Protein AF-A0A1X7UMW4-F1 (afdb_monomer_lite)

Radius of gyration: 21.31 Å; chains: 1; bounding box: 48×52×49 Å

InterPro domains:
  IPR011029 Death-like domain superfamily [G3DSA:1.10.533.10] (7-104)
  IPR011029 Death-like domain superfamily [SSF47986] (18-99)

Structure (mmCIF, N/CA/C/O backbone):
data_AF-A0A1X7UMW4-F1
#
_entry.id   AF-A0A1X7UMW4-F1
#
loop_
_atom_site.group_PDB
_atom_site.id
_atom_site.type_symbol
_atom_site.label_atom_id
_atom_site.label_alt_id
_atom_site.label_comp_id
_atom_site.label_asym_id
_atom_site.label_entity_id
_atom_site.label_seq_id
_atom_site.pdbx_PDB_ins_code
_atom_site.Cartn_x
_atom_site.Cartn_y
_atom_site.Cartn_z
_atom_site.occupancy
_atom_site.B_iso_or_equiv
_atom_site.auth_seq_id
_atom_site.auth_comp_id
_atom_site.auth_asym_id
_atom_site.auth_atom_id
_atom_site.pdbx_PDB_model_num
ATOM 1 N N . ASP A 1 1 ? -26.768 18.645 -16.035 1.00 38.50 1 ASP A N 1
ATOM 2 C CA . ASP A 1 1 ? -26.493 18.350 -14.623 1.00 38.50 1 ASP A CA 1
ATOM 3 C C . ASP A 1 1 ? -25.309 17.426 -14.499 1.00 38.50 1 ASP A C 1
ATOM 5 O O . ASP A 1 1 ? -25.365 16.311 -14.998 1.00 38.50 1 ASP A O 1
ATOM 9 N N . VAL A 1 2 ? -24.219 17.920 -13.916 1.00 43.28 2 VAL A N 1
ATOM 10 C CA . VAL A 1 2 ? -23.108 17.079 -13.461 1.00 43.28 2 VAL A CA 1
ATOM 11 C C . VAL A 1 2 ? -23.355 16.861 -11.977 1.00 43.28 2 VAL A C 1
ATOM 13 O O . VAL A 1 2 ? -23.281 17.806 -11.195 1.00 43.28 2 VAL A O 1
ATOM 16 N N . GLU A 1 3 ? -23.718 15.637 -11.617 1.00 41.88 3 GLU A N 1
ATOM 17 C CA . GLU A 1 3 ? -23.851 15.192 -10.234 1.00 41.88 3 GLU A CA 1
ATOM 18 C C . GLU A 1 3 ? -22.449 15.226 -9.605 1.00 41.88 3 GLU A C 1
ATOM 20 O O . GLU A 1 3 ? -21.590 14.391 -9.886 1.00 41.88 3 GLU A O 1
ATOM 25 N N . LEU A 1 4 ? -22.163 16.289 -8.850 1.00 44.69 4 LEU A N 1
ATOM 26 C CA . LEU A 1 4 ? -20.956 16.389 -8.037 1.00 44.69 4 LEU A CA 1
ATOM 27 C C . LEU A 1 4 ? -21.022 15.261 -7.011 1.00 44.69 4 LEU A C 1
ATOM 29 O O . LEU A 1 4 ? -21.907 15.287 -6.162 1.00 44.69 4 LEU A O 1
ATOM 33 N N . ASN A 1 5 ? -20.100 14.297 -7.078 1.00 48.81 5 ASN A N 1
ATOM 34 C CA . ASN A 1 5 ? -19.952 13.310 -6.014 1.00 48.81 5 ASN A CA 1
ATOM 35 C C . ASN A 1 5 ? -19.709 14.073 -4.705 1.00 48.81 5 ASN A C 1
ATOM 37 O O . ASN A 1 5 ? -18.668 14.736 -4.591 1.00 48.81 5 ASN A O 1
ATOM 41 N N . PRO A 1 6 ? -20.645 14.037 -3.741 1.00 60.97 6 PRO A N 1
ATOM 42 C CA . PRO A 1 6 ? -20.398 14.649 -2.454 1.00 60.97 6 PRO A CA 1
ATOM 43 C C . PRO A 1 6 ? -19.189 13.943 -1.834 1.00 60.97 6 PRO A C 1
ATOM 45 O O . PRO A 1 6 ? -19.000 12.736 -1.994 1.00 60.97 6 PRO A O 1
ATOM 48 N N . GLY A 1 7 ? -18.321 14.715 -1.177 1.00 61.47 7 GLY A N 1
ATOM 49 C CA . GLY A 1 7 ? -17.255 14.141 -0.361 1.00 61.47 7 GLY A CA 1
ATOM 50 C C . GLY A 1 7 ? -17.823 13.173 0.689 1.00 61.47 7 GLY A C 1
ATOM 51 O O . GLY A 1 7 ? -19.036 13.151 0.903 1.00 61.47 7 GLY A O 1
ATOM 52 N N . PRO A 1 8 ? -16.965 12.379 1.353 1.00 71.31 8 PRO A N 1
ATOM 53 C CA . PRO A 1 8 ? -17.414 11.389 2.326 1.00 71.31 8 PRO A CA 1
ATOM 54 C C . PRO A 1 8 ? -18.312 12.037 3.380 1.00 71.31 8 PRO A C 1
ATOM 56 O O . PRO A 1 8 ? -17.904 12.990 4.044 1.00 71.31 8 PRO A O 1
ATOM 59 N N . MET A 1 9 ? -19.520 11.511 3.522 1.00 85.56 9 MET A N 1
ATOM 60 C CA . MET A 1 9 ? -20.520 11.972 4.471 1.00 85.56 9 MET A CA 1
ATOM 61 C C . MET A 1 9 ? -20.322 11.297 5.830 1.00 85.56 9 MET A C 1
ATOM 63 O O . MET A 1 9 ? -19.728 10.224 5.950 1.00 85.56 9 MET A O 1
ATOM 67 N N . ILE A 1 10 ? -20.857 11.907 6.885 1.00 87.44 10 ILE A N 1
ATOM 68 C CA . ILE A 1 10 ? -20.764 11.383 8.256 1.00 87.44 10 ILE A CA 1
ATOM 69 C C . ILE A 1 10 ? -21.335 9.960 8.423 1.00 87.44 10 ILE A C 1
ATOM 71 O O . ILE A 1 10 ? -20.883 9.207 9.289 1.00 87.44 10 ILE A O 1
ATOM 75 N N . ASP A 1 11 ? -22.314 9.592 7.599 1.00 88.00 11 ASP A N 1
ATOM 76 C CA . ASP A 1 11 ? -22.946 8.270 7.589 1.00 88.00 11 ASP A CA 1
ATOM 77 C C . ASP A 1 11 ? -22.236 7.266 6.671 1.00 88.00 11 ASP A C 1
ATOM 79 O O . ASP A 1 11 ? -22.540 6.073 6.710 1.00 88.00 11 ASP A O 1
ATOM 83 N N . ASP A 1 12 ? -21.248 7.714 5.894 1.00 86.88 12 ASP A N 1
ATOM 84 C CA . ASP A 1 12 ? -20.511 6.838 4.996 1.00 86.88 12 ASP A CA 1
ATOM 85 C C . ASP A 1 12 ? -19.578 5.913 5.773 1.00 86.88 12 ASP A C 1
ATOM 87 O O . ASP A 1 12 ? -18.948 6.281 6.775 1.00 86.88 12 ASP A O 1
ATOM 91 N N . GLN A 1 13 ? -19.430 4.700 5.245 1.00 90.38 13 GLN A N 1
ATOM 92 C CA . GLN A 1 13 ? -18.408 3.779 5.705 1.00 90.38 13 GLN A CA 1
ATOM 93 C C . GLN A 1 13 ? -17.018 4.342 5.366 1.00 90.38 13 GLN A C 1
ATOM 95 O O . GLN A 1 13 ? -16.730 4.626 4.198 1.00 90.38 13 GLN A O 1
ATOM 100 N N . PRO A 1 14 ? -16.107 4.476 6.347 1.00 88.69 14 PRO A N 1
ATOM 101 C CA . PRO A 1 14 ? -14.782 5.007 6.079 1.00 88.69 14 PRO A CA 1
ATOM 102 C C . PRO A 1 14 ? -13.987 4.035 5.205 1.00 88.69 14 PRO A C 1
ATOM 104 O O . PRO A 1 14 ? -13.883 2.847 5.521 1.00 88.69 14 PRO A O 1
ATOM 107 N N . SER A 1 15 ? -13.348 4.531 4.143 1.00 87.12 15 SER A N 1
ATOM 108 C CA . SER A 1 15 ? -12.347 3.738 3.424 1.00 87.12 15 SER A CA 1
ATOM 109 C C . SER A 1 15 ? -11.130 3.486 4.322 1.00 87.12 15 SER A C 1
ATOM 111 O O . SER A 1 15 ? -10.804 4.291 5.198 1.00 87.12 15 SER A O 1
ATOM 113 N N . CYS A 1 16 ? -10.429 2.369 4.112 1.00 83.00 16 CYS A N 1
ATOM 114 C CA . CYS A 1 16 ? -9.287 1.982 4.952 1.00 83.00 16 CYS A CA 1
ATOM 115 C C . CYS A 1 16 ? -8.196 3.067 4.993 1.00 83.00 16 CYS A C 1
ATOM 117 O O . CYS A 1 16 ? -7.634 3.361 6.051 1.00 83.00 16 CYS A O 1
ATOM 119 N N . LEU A 1 17 ? -7.935 3.693 3.841 1.00 77.44 17 LEU A N 1
ATOM 120 C CA . LEU A 1 17 ? -6.957 4.766 3.709 1.00 77.44 17 LEU A CA 1
ATOM 121 C C . LEU A 1 17 ? -7.406 6.027 4.441 1.00 77.44 17 LEU A C 1
ATOM 123 O O . LEU A 1 17 ? -6.643 6.562 5.245 1.00 77.44 17 LEU A O 1
ATOM 127 N N . LEU A 1 18 ? -8.634 6.496 4.190 1.00 84.00 18 LEU A N 1
ATOM 128 C CA . LEU A 1 18 ? -9.133 7.704 4.842 1.00 84.00 18 LEU A CA 1
ATOM 129 C C . LEU A 1 18 ? -9.184 7.506 6.357 1.00 84.00 18 LEU A C 1
ATOM 131 O O . LEU A 1 18 ? -8.743 8.387 7.087 1.00 84.00 18 LEU A O 1
ATOM 135 N N . PHE A 1 19 ? -9.596 6.329 6.835 1.00 90.31 19 PHE A N 1
ATOM 136 C CA . PHE A 1 19 ? -9.537 5.967 8.251 1.00 90.31 19 PHE A CA 1
ATOM 137 C C . PHE A 1 19 ? -8.117 6.107 8.818 1.00 90.31 19 PHE A C 1
ATOM 139 O O . PHE A 1 19 ? -7.890 6.833 9.787 1.00 90.31 19 PHE A O 1
ATOM 146 N N . ALA A 1 20 ? -7.125 5.463 8.196 1.00 87.56 20 ALA A N 1
ATOM 147 C CA . ALA A 1 20 ? -5.753 5.479 8.696 1.00 87.56 20 ALA A CA 1
ATOM 148 C C . ALA A 1 20 ? -5.072 6.856 8.567 1.00 87.56 20 ALA A C 1
ATOM 150 O O . ALA A 1 20 ? -4.257 7.218 9.423 1.00 87.56 20 ALA A O 1
ATOM 151 N N . LYS A 1 21 ? -5.408 7.629 7.527 1.00 84.81 21 LYS A N 1
ATOM 152 C CA . LYS A 1 21 ? -4.928 9.000 7.296 1.00 84.81 21 LYS A CA 1
ATOM 153 C C . LYS A 1 21 ? -5.533 9.974 8.306 1.00 84.81 21 LYS A C 1
ATOM 155 O O . LYS A 1 21 ? -4.786 10.731 8.925 1.00 84.81 21 LYS A O 1
ATOM 160 N N . SER A 1 22 ? -6.846 9.913 8.525 1.00 87.69 22 SER A N 1
ATOM 161 C CA . SER A 1 22 ? -7.556 10.732 9.514 1.00 87.69 22 SER A CA 1
ATOM 162 C C . SER A 1 22 ? -7.071 10.458 10.932 1.00 87.69 22 SER A C 1
ATOM 164 O O . SER A 1 22 ? -6.896 11.388 11.707 1.00 87.69 22 SER A O 1
ATOM 166 N N . LEU A 1 23 ? -6.743 9.205 11.253 1.00 92.12 23 LEU A N 1
ATOM 167 C CA . LEU A 1 23 ? -6.199 8.826 12.556 1.00 92.12 23 LEU A CA 1
ATOM 168 C C . LEU A 1 23 ? -4.674 8.970 12.656 1.00 92.12 23 LEU A C 1
ATOM 170 O O . LEU A 1 23 ? -4.096 8.558 13.660 1.00 92.12 23 LEU A O 1
ATOM 174 N N . LYS A 1 24 ? -3.971 9.531 11.662 1.00 88.56 24 LYS A N 1
ATOM 175 C CA . LYS A 1 24 ? -2.507 9.711 11.724 1.00 88.56 24 LYS A CA 1
ATOM 176 C C . LYS A 1 24 ? -2.034 10.429 13.006 1.00 88.56 24 LYS A C 1
ATOM 178 O O . LYS A 1 24 ? -1.082 9.913 13.590 1.00 88.56 24 LYS A O 1
ATOM 183 N N . PRO A 1 25 ? -2.693 11.506 13.493 1.00 89.12 25 PRO A N 1
ATOM 184 C CA . PRO A 1 25 ? -2.290 12.206 14.719 1.00 89.12 25 PRO A CA 1
ATOM 185 C C . PRO A 1 25 ? -2.500 11.398 16.007 1.00 89.12 25 PRO A C 1
ATOM 187 O O . PRO A 1 25 ? -1.900 11.714 17.027 1.00 89.12 25 PRO A O 1
ATOM 190 N N . LEU A 1 26 ? -3.338 10.357 15.969 1.00 90.69 26 LEU A N 1
ATOM 191 C CA . LEU A 1 26 ? -3.692 9.563 17.140 1.00 90.69 26 LEU A CA 1
ATOM 192 C C . LEU A 1 26 ? -2.495 8.735 17.626 1.00 90.69 26 LEU A C 1
ATOM 194 O O . LEU A 1 26 ? -2.083 7.781 16.952 1.00 90.69 26 LEU A O 1
ATOM 198 N N . VAL A 1 27 ? -1.958 9.089 18.793 1.00 85.62 27 VAL A N 1
ATOM 199 C CA . VAL A 1 27 ? -0.821 8.393 19.414 1.00 85.62 27 VAL A CA 1
ATOM 200 C C . VAL A 1 27 ? -1.300 7.141 20.148 1.00 85.62 27 VAL A C 1
ATOM 202 O O . VAL A 1 27 ? -0.811 6.043 19.870 1.00 85.62 27 VAL A O 1
ATOM 205 N N . ASP A 1 28 ? -2.305 7.273 21.019 1.00 87.38 28 ASP A N 1
ATOM 206 C CA . ASP A 1 28 ? -2.882 6.145 21.756 1.00 87.38 28 ASP A CA 1
ATOM 207 C C . ASP A 1 28 ? -4.033 5.482 20.986 1.00 87.38 28 ASP A C 1
ATOM 209 O O . ASP A 1 28 ? -5.218 5.570 21.314 1.00 87.38 28 ASP A O 1
ATOM 213 N N . TRP A 1 29 ? -3.666 4.770 19.922 1.00 90.25 29 TRP A N 1
ATOM 214 C CA . TRP A 1 29 ? -4.637 4.053 19.098 1.00 90.25 29 TRP A CA 1
ATOM 215 C C . TRP A 1 29 ? -5.333 2.898 19.839 1.00 90.25 29 TRP A C 1
ATOM 217 O O . TRP A 1 29 ? -6.403 2.473 19.407 1.00 90.25 29 TRP A O 1
ATOM 227 N N . LYS A 1 30 ? -4.755 2.377 20.934 1.00 91.88 30 LYS A N 1
ATOM 228 C CA . LYS A 1 30 ? -5.313 1.233 21.675 1.00 91.88 30 LYS A CA 1
ATOM 229 C C . LYS A 1 30 ? -6.545 1.644 22.465 1.00 91.88 30 LYS A C 1
ATOM 231 O O . LYS A 1 30 ? -7.544 0.926 22.436 1.00 91.88 30 LYS A O 1
ATOM 236 N N . SER A 1 31 ? -6.482 2.785 23.150 1.00 91.94 31 SER A N 1
ATOM 237 C CA . SER A 1 31 ? -7.634 3.333 23.873 1.00 91.94 31 SER A CA 1
ATOM 238 C C . SER A 1 31 ? -8.798 3.597 22.924 1.00 91.94 31 SER A C 1
ATOM 240 O O . SER A 1 31 ? -9.904 3.130 23.180 1.00 91.94 31 SER A O 1
ATOM 242 N N . PHE A 1 32 ? -8.525 4.209 21.770 1.00 95.38 32 PHE A N 1
ATOM 243 C CA . PHE A 1 32 ? -9.512 4.380 20.703 1.00 95.38 32 PHE A CA 1
ATOM 244 C C . PHE A 1 32 ? -10.075 3.047 20.179 1.00 95.38 32 PHE A C 1
ATOM 246 O O . PHE A 1 32 ? -11.288 2.897 20.063 1.00 95.38 32 PHE A O 1
ATOM 253 N N . ALA A 1 33 ? -9.222 2.057 19.894 1.00 93.81 33 ALA A N 1
ATOM 254 C CA . ALA A 1 33 ? -9.660 0.765 19.366 1.00 93.81 33 ALA A CA 1
ATOM 255 C C . ALA A 1 33 ? -10.635 0.042 20.309 1.00 93.81 33 ALA A C 1
ATOM 257 O O . ALA A 1 33 ? -11.577 -0.588 19.842 1.00 93.81 33 ALA A O 1
ATOM 258 N N . ASN A 1 34 ? -10.442 0.167 21.626 1.00 92.69 34 ASN A N 1
ATOM 259 C CA . ASN A 1 34 ? -11.353 -0.399 22.625 1.00 92.69 34 ASN A CA 1
ATOM 260 C C . ASN A 1 34 ? -12.710 0.327 22.701 1.00 92.69 34 ASN A C 1
ATOM 262 O O . ASN A 1 34 ? -13.649 -0.225 23.270 1.00 92.69 34 ASN A O 1
ATOM 266 N N . CYS A 1 35 ? -12.819 1.540 22.153 1.00 94.25 35 CYS A N 1
ATOM 267 C CA . CYS A 1 35 ? -14.071 2.292 22.051 1.00 94.25 35 CYS A CA 1
ATOM 268 C C . CYS A 1 35 ? -14.847 1.986 20.757 1.00 94.25 35 CYS A C 1
ATOM 270 O O . CYS A 1 35 ? -15.987 2.426 20.614 1.00 94.25 35 CYS A O 1
ATOM 272 N N . LEU A 1 36 ? -14.263 1.237 19.813 1.00 94.31 36 LEU A N 1
ATOM 273 C CA . LEU A 1 36 ? -14.954 0.822 18.594 1.00 94.31 36 LEU A CA 1
ATOM 274 C C . LEU A 1 36 ? -15.895 -0.352 18.876 1.00 94.31 36 LEU A C 1
ATOM 276 O O . LEU A 1 36 ? -15.496 -1.376 19.433 1.00 94.31 36 LEU A O 1
ATOM 280 N N . CYS A 1 37 ? -17.145 -0.231 18.425 1.00 89.81 37 CYS A N 1
ATOM 281 C CA . CYS A 1 37 ? -18.128 -1.301 18.563 1.00 89.81 37 CYS A CA 1
ATOM 282 C C . CYS A 1 37 ? -17.634 -2.593 17.888 1.00 89.81 37 CYS A C 1
ATOM 284 O O . CYS A 1 37 ? -17.128 -2.563 16.766 1.00 89.81 37 CYS A O 1
ATOM 286 N N . GLY A 1 38 ? -17.771 -3.723 18.584 1.00 89.31 38 GLY A N 1
ATOM 287 C CA . GLY A 1 38 ? -17.384 -5.049 18.094 1.00 89.31 38 GLY A CA 1
ATOM 288 C C . GLY A 1 38 ? -15.898 -5.401 18.237 1.00 89.31 38 GLY A C 1
ATOM 289 O O . GLY A 1 38 ? -15.560 -6.581 18.158 1.00 89.31 38 GLY A O 1
ATOM 290 N N . ILE A 1 39 ? -15.004 -4.438 18.492 1.00 94.69 39 ILE A N 1
ATOM 291 C CA . ILE A 1 39 ? -13.580 -4.724 18.721 1.00 94.69 39 ILE A CA 1
ATOM 292 C C . ILE A 1 39 ? -13.357 -5.209 20.154 1.00 94.69 39 ILE A C 1
ATOM 294 O O . ILE A 1 39 ? -13.753 -4.564 21.123 1.00 94.69 39 ILE A O 1
ATOM 298 N N . THR A 1 40 ? -12.674 -6.347 20.303 1.00 93.12 40 THR A N 1
ATOM 299 C CA . THR A 1 40 ? -12.323 -6.899 21.616 1.00 93.12 40 THR A CA 1
ATOM 300 C C . THR A 1 40 ? -10.887 -6.556 22.018 1.00 93.12 40 THR A C 1
ATOM 302 O O . THR A 1 40 ? -10.009 -6.343 21.179 1.00 93.12 40 THR A O 1
ATOM 305 N N . LYS A 1 41 ? -10.586 -6.628 23.324 1.00 90.94 41 LYS A N 1
ATOM 306 C CA . LYS A 1 41 ? -9.205 -6.507 23.840 1.00 90.94 41 LYS A CA 1
ATOM 307 C C . LYS A 1 41 ? -8.240 -7.525 23.212 1.00 90.94 41 LYS A C 1
ATOM 309 O O . LYS A 1 41 ? -7.051 -7.242 23.073 1.00 90.94 41 LYS A O 1
ATOM 314 N N . SER A 1 42 ? -8.743 -8.709 22.842 1.00 91.38 42 SER A N 1
ATOM 315 C CA . SER A 1 42 ? -7.952 -9.744 22.166 1.00 91.38 42 SER A CA 1
ATOM 316 C C . SER A 1 42 ? -7.522 -9.288 20.771 1.00 91.38 42 SER A C 1
ATOM 318 O O . SER A 1 42 ? -6.343 -9.390 20.432 1.00 91.38 42 SER A O 1
ATOM 320 N N . ASP A 1 43 ? -8.441 -8.694 20.001 1.00 91.25 43 ASP A N 1
ATOM 321 C CA . ASP A 1 43 ? -8.145 -8.148 18.672 1.00 91.25 43 ASP A CA 1
ATOM 322 C C . ASP A 1 43 ? -7.056 -7.071 18.746 1.00 91.25 43 ASP A C 1
ATOM 324 O O . ASP A 1 43 ? -6.082 -7.120 17.992 1.00 91.25 43 ASP A O 1
ATOM 328 N N . VAL A 1 44 ? -7.164 -6.152 19.713 1.00 92.00 44 VAL A N 1
ATOM 329 C CA . VAL A 1 44 ? -6.166 -5.093 19.939 1.00 92.00 44 VAL A CA 1
ATOM 330 C C . VAL A 1 44 ? -4.785 -5.686 20.236 1.00 92.00 44 VAL A C 1
ATOM 332 O O . VAL A 1 44 ? -3.796 -5.271 19.634 1.00 92.00 44 VAL A O 1
ATOM 335 N N . ASN A 1 45 ? -4.703 -6.698 21.105 1.00 90.56 45 ASN A N 1
ATOM 336 C CA . ASN A 1 45 ? -3.438 -7.355 21.452 1.00 90.56 45 ASN A CA 1
ATOM 337 C C . ASN A 1 45 ? -2.815 -8.100 20.253 1.00 90.56 45 ASN A C 1
ATOM 339 O O . ASN A 1 45 ? -1.600 -8.079 20.059 1.00 90.56 45 ASN A O 1
ATOM 343 N N . ILE A 1 46 ? -3.639 -8.740 19.417 1.00 88.19 46 ILE A N 1
ATOM 344 C CA . ILE A 1 46 ? -3.175 -9.410 18.193 1.00 88.19 46 ILE A CA 1
ATOM 345 C C . ILE A 1 46 ? -2.597 -8.391 17.203 1.00 88.19 46 ILE A C 1
ATOM 347 O O . ILE A 1 46 ? -1.541 -8.645 16.616 1.00 88.19 46 ILE A O 1
ATOM 351 N N . ILE A 1 47 ? -3.265 -7.249 17.017 1.00 88.00 47 ILE A N 1
ATOM 352 C CA . ILE A 1 47 ? -2.809 -6.178 16.118 1.00 88.00 47 ILE A CA 1
ATOM 353 C C . ILE A 1 47 ? -1.493 -5.577 16.622 1.00 88.00 47 ILE A C 1
ATOM 355 O O . ILE A 1 47 ? -0.553 -5.423 15.840 1.00 88.00 47 ILE A O 1
ATOM 359 N N . ASP A 1 48 ? -1.405 -5.317 17.927 1.00 85.81 48 ASP A N 1
ATOM 360 C CA . ASP A 1 48 ? -0.222 -4.753 18.579 1.00 85.81 48 ASP A CA 1
ATOM 361 C C . ASP A 1 48 ? 1.014 -5.652 18.445 1.00 85.81 48 ASP A C 1
ATOM 363 O O . ASP A 1 48 ? 2.104 -5.183 18.129 1.00 85.81 48 ASP A O 1
ATOM 367 N N . LYS A 1 49 ? 0.848 -6.971 18.604 1.00 82.31 49 LYS A N 1
ATOM 368 C CA . LYS A 1 49 ? 1.955 -7.933 18.478 1.00 82.31 49 LYS A CA 1
ATOM 369 C C . LYS A 1 49 ? 2.432 -8.136 17.040 1.00 82.31 49 LYS A C 1
ATOM 371 O O . LYS A 1 49 ? 3.595 -8.473 16.826 1.00 82.31 49 LYS A O 1
ATOM 376 N N . LYS A 1 50 ? 1.546 -7.989 16.049 1.00 75.56 50 LYS A N 1
ATOM 377 C CA . LYS A 1 50 ? 1.840 -8.323 14.642 1.00 75.56 50 LYS A CA 1
ATOM 378 C C . LYS A 1 50 ? 2.484 -7.192 13.846 1.00 75.56 50 LYS A C 1
ATOM 380 O O . LYS A 1 50 ? 3.021 -7.455 12.770 1.00 75.56 50 LYS A O 1
ATOM 385 N N . LYS A 1 51 ? 2.395 -5.941 14.297 1.00 67.19 51 LYS A N 1
ATOM 386 C CA . LYS A 1 51 ? 2.843 -4.769 13.530 1.00 67.19 51 LYS A CA 1
ATOM 387 C C . LYS A 1 51 ? 3.635 -3.832 14.438 1.00 67.19 51 LYS A C 1
ATOM 389 O O . LYS A 1 51 ? 3.348 -3.746 15.615 1.00 67.19 51 LYS A O 1
ATOM 394 N N . ARG A 1 52 ? 4.636 -3.129 13.898 1.00 70.31 52 ARG A N 1
ATOM 395 C CA . ARG A 1 52 ? 5.401 -2.087 14.626 1.00 70.31 52 ARG A CA 1
ATOM 396 C C . ARG A 1 52 ? 5.114 -0.666 14.134 1.00 70.31 52 ARG A C 1
ATOM 398 O O . ARG A 1 52 ? 5.544 0.297 14.752 1.00 70.31 52 ARG A O 1
ATOM 405 N N . ASN A 1 53 ? 4.399 -0.531 13.017 1.00 79.19 53 ASN A N 1
ATOM 406 C CA . ASN A 1 53 ? 4.076 0.750 12.398 1.00 79.19 53 ASN A CA 1
ATOM 407 C C . ASN A 1 53 ? 2.628 1.142 12.728 1.00 79.19 53 ASN A C 1
ATOM 409 O O . ASN A 1 53 ? 1.697 0.414 12.379 1.00 79.19 53 ASN A O 1
ATOM 413 N N . ALA A 1 54 ? 2.448 2.303 13.363 1.00 77.44 54 ALA A N 1
ATOM 414 C CA . ALA A 1 54 ? 1.148 2.799 13.814 1.00 77.44 54 ALA A CA 1
ATOM 415 C C . ALA A 1 54 ? 0.141 3.028 12.671 1.00 77.44 54 ALA A C 1
ATOM 417 O O . ALA A 1 54 ? -1.059 2.843 12.865 1.00 77.44 54 ALA A O 1
ATOM 418 N N . HIS A 1 55 ? 0.603 3.398 11.474 1.00 77.50 55 HIS A N 1
ATOM 419 C CA . HIS A 1 55 ? -0.265 3.545 10.305 1.00 77.50 55 HIS A CA 1
ATOM 420 C C . HIS A 1 55 ? -0.786 2.180 9.839 1.00 77.50 55 HIS A C 1
ATOM 422 O O . HIS A 1 55 ? -1.993 1.996 9.698 1.00 77.50 55 HIS A O 1
ATOM 428 N N . LEU A 1 56 ? 0.098 1.181 9.728 1.00 80.88 56 LEU A N 1
ATOM 429 C CA . LEU A 1 56 ? -0.307 -0.190 9.394 1.00 80.88 56 LEU A CA 1
ATOM 430 C C . LEU A 1 56 ? -1.242 -0.791 10.452 1.00 80.88 56 LEU A C 1
ATOM 432 O O . LEU A 1 56 ? -2.187 -1.491 10.096 1.00 80.88 56 LEU A O 1
ATOM 436 N N . MET A 1 57 ? -1.021 -0.504 11.740 1.00 85.94 57 MET A N 1
ATOM 437 C CA . MET A 1 57 ? -1.932 -0.926 12.813 1.00 85.94 57 MET A CA 1
ATOM 438 C C . MET A 1 57 ? -3.347 -0.372 12.605 1.00 85.94 57 MET A C 1
ATOM 440 O O . MET A 1 57 ? -4.307 -1.132 12.702 1.00 85.94 57 MET A O 1
ATOM 444 N N . LYS A 1 58 ? -3.484 0.915 12.253 1.00 89.62 58 LYS A N 1
ATOM 445 C CA . LYS A 1 58 ? -4.785 1.563 11.992 1.00 89.62 58 LYS A CA 1
ATOM 446 C C . LYS A 1 58 ? -5.510 0.943 10.796 1.00 89.62 58 LYS A C 1
ATOM 448 O O . LYS A 1 58 ? -6.719 0.750 10.853 1.00 89.62 58 LYS A O 1
ATOM 453 N N . MET A 1 59 ? -4.779 0.545 9.758 1.00 86.88 59 MET A N 1
ATOM 454 C CA . MET A 1 59 ? -5.363 -0.162 8.612 1.00 86.88 59 MET A CA 1
ATOM 455 C C . MET A 1 59 ? -5.833 -1.578 8.965 1.00 86.88 59 MET A C 1
ATOM 457 O O . MET A 1 59 ? -6.909 -2.003 8.551 1.00 86.88 59 MET A O 1
ATOM 461 N N . VAL A 1 60 ? -5.048 -2.324 9.750 1.00 89.50 60 VAL A N 1
ATOM 462 C CA . VAL A 1 60 ? -5.454 -3.663 10.211 1.00 89.50 60 VAL A CA 1
ATOM 463 C C . VAL A 1 60 ? -6.654 -3.567 11.158 1.00 89.50 60 VAL A C 1
ATOM 465 O O . VAL A 1 60 ? -7.574 -4.378 11.049 1.00 89.50 60 VAL A O 1
ATOM 468 N N . LEU A 1 61 ? -6.672 -2.562 12.038 1.00 93.38 61 LEU A N 1
ATOM 469 C CA . LEU A 1 61 ? -7.803 -2.270 12.916 1.00 93.38 61 LEU A CA 1
ATOM 470 C C . LEU A 1 61 ? -9.071 -1.997 12.110 1.00 93.38 61 LEU A C 1
ATOM 472 O O . LEU A 1 61 ? -10.088 -2.620 12.390 1.00 93.38 61 LEU A O 1
ATOM 476 N N . HIS A 1 62 ? -8.998 -1.140 11.087 1.00 94.12 62 HIS A N 1
ATOM 477 C CA . HIS A 1 62 ? -10.122 -0.860 10.189 1.00 94.12 62 HIS A CA 1
ATOM 478 C C . HIS A 1 62 ? -10.710 -2.137 9.587 1.00 94.12 62 HIS A C 1
ATOM 480 O O . HIS A 1 62 ? -11.906 -2.387 9.711 1.00 94.12 62 HIS A O 1
ATOM 486 N N . LYS A 1 63 ? -9.861 -3.001 9.019 1.00 89.50 63 LYS A N 1
ATOM 487 C CA . LYS A 1 63 ? -10.315 -4.267 8.426 1.00 89.50 63 LYS A CA 1
ATOM 488 C C . LYS A 1 63 ? -10.979 -5.179 9.442 1.00 89.50 63 LYS A C 1
ATOM 490 O O . LYS A 1 63 ? -12.027 -5.752 9.159 1.00 89.50 63 LYS A O 1
ATOM 495 N N . ARG A 1 64 ? -10.367 -5.329 10.619 1.00 91.44 64 ARG A N 1
ATOM 496 C CA . ARG A 1 64 ? -10.937 -6.153 11.686 1.00 91.44 64 ARG A CA 1
ATOM 497 C C . ARG A 1 64 ? -12.267 -5.583 12.168 1.00 91.44 64 ARG A C 1
ATOM 499 O O . ARG A 1 64 ? -13.187 -6.350 12.416 1.00 91.44 64 ARG A O 1
ATOM 506 N N . TRP A 1 65 ? -12.366 -4.262 12.258 1.00 95.12 65 TRP A N 1
ATOM 507 C CA . TRP A 1 65 ? -13.564 -3.563 12.694 1.00 95.12 65 TRP A CA 1
ATOM 508 C C . TRP A 1 65 ? -14.719 -3.729 11.707 1.00 95.12 65 TRP A C 1
ATOM 510 O O . TRP A 1 65 ? -15.798 -4.122 12.129 1.00 95.12 65 TRP A O 1
ATOM 520 N N . LEU A 1 66 ? -14.492 -3.568 10.400 1.00 91.06 66 LEU A N 1
ATOM 521 C CA . LEU A 1 66 ? -15.545 -3.783 9.397 1.00 91.06 66 LEU A CA 1
ATOM 522 C C . LEU A 1 66 ? -16.005 -5.246 9.298 1.00 91.06 66 LEU A C 1
ATOM 524 O O . LEU A 1 66 ? -17.151 -5.503 8.945 1.00 91.06 66 LEU A O 1
ATOM 528 N N . GLN A 1 67 ? -15.147 -6.216 9.635 1.00 86.19 67 GLN A N 1
ATOM 529 C CA . GLN A 1 67 ? -15.557 -7.626 9.705 1.00 86.19 67 GLN A CA 1
ATOM 530 C C . GLN A 1 67 ? -16.578 -7.889 10.817 1.00 86.19 67 GLN A C 1
ATOM 532 O O . GLN A 1 67 ? -17.443 -8.745 10.655 1.00 86.19 67 GLN A O 1
ATOM 537 N N . VAL A 1 68 ? -16.449 -7.199 11.953 1.00 91.75 68 VAL A N 1
ATOM 538 C CA . VAL A 1 68 ? -17.330 -7.379 13.120 1.00 91.75 68 VAL A CA 1
ATOM 539 C C . VAL A 1 68 ? -18.467 -6.359 13.161 1.00 91.75 68 VAL A C 1
ATOM 541 O O . VAL A 1 68 ? -19.475 -6.606 13.814 1.00 91.75 68 VAL A O 1
ATOM 544 N N . ASN A 1 69 ? -18.323 -5.240 12.448 1.00 90.19 69 ASN A N 1
ATOM 545 C CA . ASN A 1 69 ? -19.324 -4.191 12.310 1.00 90.19 69 ASN A CA 1
ATOM 546 C C . ASN A 1 69 ? -19.420 -3.709 10.844 1.00 90.19 69 ASN A C 1
ATOM 548 O O . ASN A 1 69 ? -18.865 -2.662 10.498 1.00 90.19 69 ASN A O 1
ATOM 552 N N . PRO A 1 70 ? -20.115 -4.452 9.961 1.00 89.06 70 PRO A N 1
ATOM 553 C CA . PRO A 1 70 ? -20.209 -4.115 8.537 1.00 89.06 70 PRO A CA 1
ATOM 554 C C . PRO A 1 70 ? -20.948 -2.805 8.237 1.00 89.06 70 PRO A C 1
ATOM 556 O O . PRO A 1 70 ? -20.773 -2.245 7.161 1.00 89.06 70 PRO A O 1
ATOM 559 N N . THR A 1 71 ? -21.766 -2.312 9.170 1.00 89.69 71 THR A N 1
ATOM 560 C CA . THR A 1 71 ? -22.528 -1.056 9.045 1.00 89.69 71 THR A CA 1
ATOM 561 C C . THR A 1 71 ? -21.813 0.140 9.677 1.00 89.69 71 THR A C 1
ATOM 563 O O . THR A 1 71 ? -22.424 1.183 9.880 1.00 89.69 71 THR A O 1
ATOM 566 N N . ALA A 1 72 ? -20.536 -0.016 10.032 1.00 92.62 72 ALA A N 1
ATOM 567 C CA . ALA A 1 72 ? -19.716 1.035 10.615 1.00 92.62 72 ALA A CA 1
ATOM 568 C C . ALA A 1 72 ? -19.600 2.275 9.712 1.00 92.62 72 ALA A C 1
ATOM 570 O O . ALA A 1 72 ? -19.383 2.152 8.504 1.00 92.62 72 ALA A O 1
ATOM 571 N N . SER A 1 73 ? -19.648 3.453 10.332 1.00 94.38 73 SER A N 1
ATOM 572 C CA . SER A 1 73 ? -19.646 4.769 9.681 1.00 94.38 73 SER A CA 1
ATOM 573 C C . SER A 1 73 ? -18.615 5.730 10.292 1.00 94.38 73 SER A C 1
ATOM 575 O O . SER A 1 73 ? -18.044 5.466 11.358 1.00 94.38 73 SER A O 1
ATOM 577 N N . TRP A 1 74 ? -18.384 6.885 9.656 1.00 94.25 74 TRP A N 1
ATOM 578 C CA . TRP A 1 74 ? -17.595 7.972 10.256 1.00 94.25 74 TRP A CA 1
ATOM 579 C C . TRP A 1 74 ? -18.173 8.466 11.585 1.00 94.25 74 TRP A C 1
ATOM 581 O O . TRP A 1 74 ? -17.403 8.815 12.486 1.00 94.25 74 TRP A O 1
ATOM 591 N N . ARG A 1 75 ? -19.500 8.424 11.758 1.00 94.56 75 ARG A N 1
ATOM 592 C CA . ARG A 1 75 ? -20.159 8.724 13.036 1.00 94.56 75 ARG A CA 1
ATOM 593 C C . ARG A 1 75 ? -19.636 7.843 14.169 1.00 94.56 75 ARG A C 1
ATOM 595 O O . ARG A 1 75 ? -19.351 8.350 15.254 1.00 94.56 75 ARG A O 1
ATOM 602 N N . ASP A 1 76 ? -19.445 6.549 13.922 1.00 95.88 76 ASP A N 1
ATOM 603 C CA . ASP A 1 76 ? -18.914 5.622 14.928 1.00 95.88 76 ASP A CA 1
ATOM 604 C C . ASP A 1 76 ? -17.454 5.932 15.283 1.00 95.88 76 ASP A C 1
ATOM 606 O O . ASP A 1 76 ? -17.072 5.873 16.453 1.00 95.88 76 ASP A O 1
ATOM 610 N N . VAL A 1 77 ? -16.648 6.326 14.290 1.00 95.31 77 VAL A N 1
ATOM 611 C CA . VAL A 1 77 ? -15.255 6.760 14.500 1.00 95.31 77 VAL A CA 1
ATOM 612 C C . VAL A 1 77 ? -15.204 8.002 15.387 1.00 95.31 77 VAL A C 1
ATOM 614 O O . VAL A 1 77 ? -14.459 8.032 16.368 1.00 95.31 77 VAL A O 1
ATOM 617 N N . ILE A 1 78 ? -16.018 9.013 15.075 1.00 95.25 78 ILE A N 1
ATOM 618 C CA . ILE A 1 78 ? -16.103 10.268 15.836 1.00 95.25 78 ILE A CA 1
ATOM 619 C C . ILE A 1 78 ? -16.567 9.989 17.271 1.00 95.25 78 ILE A C 1
ATOM 621 O O . ILE A 1 78 ? -15.981 10.508 18.223 1.00 95.25 78 ILE A O 1
ATOM 625 N N . ASN A 1 79 ? -17.571 9.128 17.444 1.00 94.88 79 ASN A N 1
ATOM 626 C CA . ASN A 1 79 ? -18.067 8.738 18.761 1.00 94.88 79 ASN A CA 1
ATOM 627 C C . ASN A 1 79 ? -17.001 8.009 19.586 1.00 94.88 79 ASN A C 1
ATOM 629 O O . ASN A 1 79 ? -16.825 8.326 20.763 1.00 94.88 79 ASN A O 1
ATOM 633 N N . ALA A 1 80 ? -16.257 7.080 18.984 1.00 96.00 80 ALA A N 1
ATOM 634 C CA . ALA A 1 80 ? -15.171 6.378 19.662 1.00 96.00 80 ALA A CA 1
ATOM 635 C C . ALA A 1 80 ? -14.031 7.330 20.067 1.00 96.00 80 ALA A C 1
ATOM 637 O O . ALA A 1 80 ? -13.523 7.227 21.183 1.00 96.00 80 ALA A O 1
ATOM 638 N N . LEU A 1 81 ? -13.681 8.304 19.216 1.00 96.06 81 LEU A N 1
ATOM 639 C CA . LEU A 1 81 ? -12.6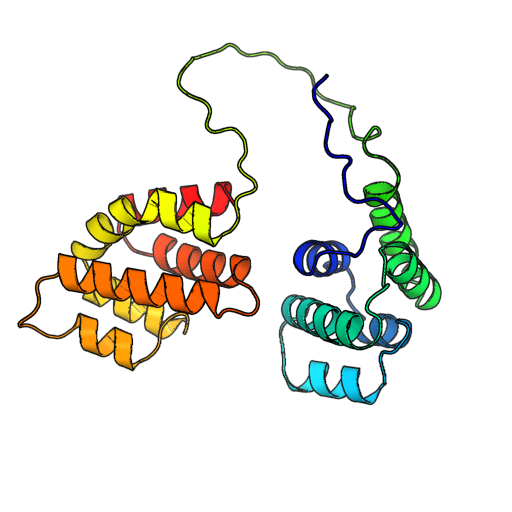96 9.343 19.545 1.00 96.06 81 LEU A CA 1
ATOM 640 C C . LEU A 1 81 ? -13.151 10.221 20.719 1.00 96.06 81 LEU A C 1
ATOM 642 O O . LEU A 1 81 ? -12.378 10.465 21.646 1.00 96.06 81 LEU A O 1
ATOM 646 N N . LYS A 1 82 ? -14.420 10.650 20.727 1.00 93.88 82 LYS A N 1
ATOM 647 C CA . LYS A 1 82 ? -15.008 11.412 21.843 1.00 93.88 82 LYS A CA 1
ATOM 648 C C . LYS A 1 82 ? -14.984 10.593 23.143 1.00 93.88 82 LYS A C 1
ATOM 650 O O . LYS A 1 82 ? -14.592 11.112 24.188 1.00 93.88 82 LYS A O 1
ATOM 655 N N . GLN A 1 83 ? -15.311 9.298 23.085 1.00 93.62 83 GLN A N 1
ATOM 656 C CA . GLN A 1 83 ? -15.257 8.399 24.248 1.00 93.62 83 GLN A CA 1
ATOM 657 C C . GLN A 1 83 ? -13.842 8.243 24.821 1.00 93.62 83 GLN A C 1
ATOM 659 O O . GLN A 1 83 ? -13.679 8.229 26.042 1.00 93.62 83 GLN A O 1
ATOM 664 N N . CYS A 1 84 ? -12.813 8.183 23.970 1.00 91.69 84 CYS A N 1
ATOM 665 C CA . CYS A 1 84 ? -11.420 8.115 24.415 1.00 91.69 84 CYS A CA 1
ATOM 666 C C . CYS A 1 84 ? -10.772 9.493 24.655 1.00 91.69 84 CYS A C 1
ATOM 668 O O . CYS A 1 84 ? -9.560 9.566 24.835 1.00 91.69 84 CYS A O 1
ATOM 670 N N . LYS A 1 85 ? -11.570 10.572 24.718 1.00 92.12 85 LYS A N 1
ATOM 671 C CA . LYS A 1 85 ? -11.147 11.962 24.993 1.00 92.12 85 LYS A CA 1
ATOM 672 C C . LYS A 1 85 ? -10.267 12.610 23.913 1.00 92.12 85 LYS A C 1
ATOM 674 O O . LYS A 1 85 ? -9.668 13.654 24.159 1.00 92.12 85 LYS A O 1
ATOM 679 N N . GLU A 1 86 ? -10.260 12.070 22.699 1.00 92.81 86 GLU A N 1
ATOM 680 C CA . GLU A 1 86 ? -9.561 12.614 21.524 1.00 92.81 86 GLU A CA 1
ATOM 681 C C . GLU A 1 86 ? -10.433 13.661 20.799 1.00 92.81 86 GLU A C 1
ATOM 683 O O . GLU A 1 86 ? -10.720 13.567 19.605 1.00 92.81 86 GLU A O 1
ATOM 688 N N . ASN A 1 87 ? -10.910 14.661 21.550 1.00 90.81 87 ASN A N 1
ATOM 689 C CA . ASN A 1 87 ? -11.958 15.592 21.107 1.00 90.81 87 ASN A CA 1
ATOM 690 C C . ASN A 1 87 ? -11.526 16.516 19.956 1.00 90.81 87 ASN A C 1
ATOM 692 O O . ASN A 1 87 ? -12.324 16.790 19.063 1.00 90.81 87 ASN A O 1
ATOM 696 N N . GLU A 1 88 ? -10.275 16.987 19.955 1.00 91.38 88 GLU A N 1
ATOM 697 C CA . GLU A 1 88 ? -9.745 17.848 18.883 1.00 91.38 88 GLU A CA 1
ATOM 698 C C . GLU A 1 88 ? -9.610 17.080 17.561 1.00 91.38 88 GLU A C 1
ATOM 700 O O . GLU A 1 88 ? -9.956 17.587 16.490 1.00 91.38 88 GLU A O 1
ATOM 705 N N . LEU A 1 89 ? -9.179 15.817 17.637 1.00 92.31 89 LEU A N 1
ATOM 706 C CA . LEU A 1 89 ? -9.113 14.944 16.471 1.00 92.31 89 LEU A CA 1
ATOM 707 C C . LEU A 1 89 ? -10.516 14.602 15.957 1.00 92.31 89 LEU A C 1
ATOM 709 O O . LEU A 1 89 ? -10.744 14.633 14.749 1.00 92.31 89 LEU A O 1
ATOM 713 N N . ALA A 1 90 ? -11.456 14.328 16.866 1.00 93.56 90 ALA A N 1
ATOM 714 C CA . ALA A 1 90 ? -12.854 14.094 16.522 1.00 93.56 90 ALA A CA 1
ATOM 715 C C . ALA A 1 90 ? -13.452 15.291 15.770 1.00 93.56 90 ALA A C 1
ATOM 717 O O . ALA A 1 90 ? -14.007 15.087 14.695 1.00 93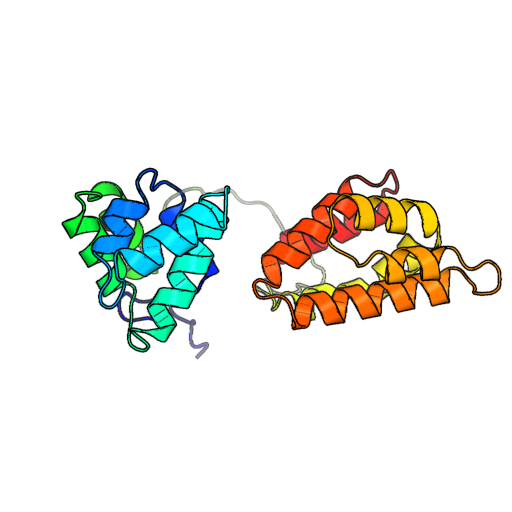.56 90 ALA A O 1
ATOM 718 N N . ARG A 1 91 ? -13.263 16.522 16.275 1.00 91.12 91 ARG A N 1
ATOM 719 C CA . ARG A 1 91 ? -13.740 17.756 15.625 1.00 91.12 91 ARG A CA 1
ATOM 720 C C . ARG A 1 91 ? -13.130 17.932 14.234 1.00 91.12 91 ARG A C 1
ATOM 722 O O . ARG A 1 91 ? -13.850 18.126 13.269 1.00 91.12 91 ARG A O 1
ATOM 729 N N . THR A 1 92 ? -11.815 17.744 14.113 1.00 90.94 92 THR A N 1
ATOM 730 C CA . THR A 1 92 ? -11.105 17.853 12.824 1.00 90.94 92 THR A CA 1
ATOM 731 C C . THR A 1 92 ? -11.628 16.869 11.772 1.00 90.94 92 THR A C 1
ATOM 733 O O . THR A 1 92 ? -11.594 17.159 10.577 1.00 90.94 92 THR A O 1
ATOM 736 N N . ILE A 1 93 ? -12.039 15.668 12.186 1.00 90.50 93 ILE A N 1
ATOM 737 C CA . ILE A 1 93 ? -12.613 14.664 11.281 1.00 90.50 93 ILE A CA 1
ATOM 738 C C . ILE A 1 93 ? -14.071 15.003 10.974 1.00 90.50 93 ILE A C 1
ATOM 740 O O . ILE A 1 93 ? -14.458 14.932 9.814 1.00 90.50 93 ILE A O 1
ATOM 744 N N . GLU A 1 94 ? -14.844 15.402 11.984 1.00 91.88 94 GLU A N 1
ATOM 745 C CA . GLU A 1 94 ? -16.240 15.836 11.868 1.00 91.88 94 GLU A CA 1
ATOM 746 C C . GLU A 1 94 ? -16.380 16.986 10.859 1.00 91.88 94 GLU A C 1
ATOM 748 O O . GLU A 1 94 ? -17.187 16.876 9.937 1.00 91.88 94 GLU A O 1
ATOM 753 N N . ASP A 1 95 ? -15.510 17.998 10.923 1.00 86.25 95 ASP A N 1
ATOM 754 C CA . ASP A 1 95 ? -15.480 19.120 9.972 1.00 86.25 95 ASP A CA 1
ATOM 755 C C . ASP A 1 95 ? -15.227 18.654 8.525 1.00 86.25 95 ASP A C 1
ATOM 757 O O . ASP A 1 95 ? -15.785 19.203 7.579 1.00 86.25 95 ASP A O 1
ATOM 761 N N . LYS A 1 96 ? -14.423 17.598 8.335 1.00 83.81 96 LYS A N 1
ATOM 762 C CA . LYS A 1 96 ? -14.092 17.055 7.004 1.00 83.81 96 LYS A CA 1
ATOM 763 C C . LYS A 1 96 ? -15.196 16.201 6.391 1.00 83.81 96 LYS A C 1
ATOM 765 O O . LYS A 1 96 ? -15.217 16.066 5.171 1.00 83.81 96 LYS A O 1
ATOM 770 N N . VAL A 1 97 ? -16.043 15.584 7.215 1.00 84.31 97 VAL A N 1
ATOM 771 C CA . VAL A 1 97 ? -17.111 14.672 6.756 1.00 84.31 97 VAL A CA 1
ATOM 772 C C . VAL A 1 97 ? -18.505 15.303 6.802 1.00 84.31 97 VAL A C 1
ATOM 774 O O . VAL A 1 97 ? -19.470 14.698 6.342 1.00 84.31 97 VAL A O 1
ATOM 777 N N . THR A 1 98 ? -18.624 16.508 7.371 1.00 78.12 98 THR A N 1
ATOM 778 C CA . THR A 1 98 ? -19.902 17.226 7.513 1.00 78.12 98 THR A CA 1
ATOM 779 C C . THR A 1 98 ? -20.034 18.395 6.529 1.00 78.12 98 THR A C 1
ATOM 781 O O . THR A 1 98 ? -21.162 18.768 6.219 1.00 78.12 98 THR A O 1
ATOM 784 N N . ASP A 1 99 ? -18.937 18.946 5.981 1.00 57.66 99 ASP A N 1
ATOM 785 C CA . ASP A 1 99 ? -19.008 20.133 5.111 1.00 57.66 99 ASP A CA 1
ATOM 786 C C . ASP A 1 99 ? -18.099 20.069 3.857 1.00 57.66 99 ASP A C 1
ATOM 788 O O . ASP A 1 99 ? -16.894 20.323 3.936 1.00 57.66 99 ASP A O 1
ATOM 792 N N . PRO A 1 100 ? -18.655 19.800 2.658 1.00 53.66 100 PRO A N 1
ATOM 793 C CA . PRO A 1 100 ? -17.934 19.940 1.387 1.00 53.66 100 PRO A CA 1
ATOM 794 C C . PRO A 1 100 ? -17.638 21.401 0.979 1.00 53.66 100 PRO A C 1
ATOM 796 O O . PRO A 1 100 ? -16.959 21.630 -0.022 1.00 53.66 100 PRO A O 1
ATOM 799 N N . THR A 1 101 ? -18.156 22.399 1.704 1.00 48.00 101 THR A N 1
ATOM 800 C CA . THR A 1 101 ? -18.295 23.799 1.251 1.00 48.00 101 THR A CA 1
ATOM 801 C C . THR A 1 101 ? -17.412 24.804 1.997 1.00 48.00 101 THR A C 1
ATOM 803 O O . THR A 1 101 ? -17.186 25.903 1.489 1.00 48.00 101 THR A O 1
ATOM 806 N N . VAL A 1 102 ? -16.850 24.460 3.160 1.00 46.84 102 VAL A N 1
ATOM 807 C CA . VAL A 1 102 ? -16.106 25.418 4.014 1.00 46.84 102 VAL A CA 1
ATOM 808 C C . VAL A 1 102 ? -14.615 25.584 3.654 1.00 46.84 102 VAL A C 1
ATOM 810 O O . VAL A 1 102 ? -13.910 26.405 4.233 1.00 46.84 102 VAL A O 1
ATOM 813 N N . GLY A 1 103 ? -14.121 24.918 2.606 1.00 43.34 103 GLY A N 1
ATOM 814 C CA . GLY A 1 103 ? -12.729 25.055 2.141 1.00 43.34 103 GLY A CA 1
ATOM 815 C C . GLY A 1 103 ? -12.411 26.266 1.244 1.00 43.34 103 GLY A C 1
ATOM 816 O O . GLY A 1 103 ? -11.272 26.398 0.798 1.00 43.34 103 GLY A O 1
ATOM 817 N N . ARG A 1 104 ? -13.377 27.142 0.924 1.00 48.38 104 ARG A N 1
ATOM 818 C CA . ARG A 1 104 ? -13.180 28.270 -0.011 1.00 48.38 104 ARG A CA 1
ATOM 819 C C . ARG A 1 104 ? -12.843 29.583 0.713 1.00 48.38 104 ARG A C 1
ATOM 821 O O . ARG A 1 104 ? -13.663 30.487 0.802 1.00 48.38 104 ARG A O 1
ATOM 828 N N . SER A 1 105 ? -11.620 29.680 1.218 1.00 43.81 105 SER A N 1
ATOM 829 C CA . SER A 1 105 ? -10.920 30.923 1.594 1.00 43.81 105 SER A CA 1
ATOM 830 C C . SER A 1 105 ? -9.479 30.509 1.902 1.00 43.81 105 SER A C 1
ATOM 832 O O . SER A 1 105 ? -9.283 29.623 2.720 1.00 43.81 105 SER A O 1
ATOM 834 N N . THR A 1 106 ? -8.411 30.989 1.284 1.00 44.56 106 THR A N 1
ATOM 835 C CA . THR A 1 106 ? -8.121 32.182 0.487 1.00 44.56 106 THR A CA 1
ATOM 836 C C . THR A 1 106 ? -6.921 31.841 -0.401 1.00 44.56 106 THR A C 1
ATOM 838 O O . THR A 1 106 ? -6.026 31.126 0.051 1.00 44.56 106 THR A O 1
ATOM 841 N N . ASN A 1 107 ? -6.893 32.345 -1.636 1.00 40.66 107 ASN A N 1
ATOM 842 C CA . ASN A 1 107 ? -5.779 33.113 -2.217 1.00 40.66 107 ASN A CA 1
ATOM 843 C C . ASN A 1 107 ? -5.962 33.195 -3.737 1.00 40.66 107 ASN A C 1
ATOM 845 O O . ASN A 1 107 ? -5.714 32.239 -4.471 1.00 40.66 107 ASN A O 1
ATOM 849 N N . ASP A 1 108 ? -6.402 34.373 -4.174 1.00 44.56 108 ASP A N 1
ATOM 850 C CA . ASP A 1 108 ? -6.195 34.885 -5.523 1.00 44.56 108 ASP A CA 1
ATOM 851 C C . ASP A 1 108 ? -4.696 34.906 -5.850 1.00 44.56 108 ASP A C 1
ATOM 853 O O . ASP A 1 108 ? -3.917 35.476 -5.088 1.00 44.56 108 ASP A O 1
ATOM 857 N N . TYR A 1 109 ? -4.311 34.361 -7.004 1.00 34.44 109 TYR A N 1
ATOM 858 C CA . TYR A 1 109 ? -3.529 35.094 -8.005 1.00 34.44 109 TYR A CA 1
ATOM 859 C C . TYR A 1 109 ? -3.542 34.329 -9.339 1.00 34.44 109 TYR A C 1
ATOM 861 O O . TYR A 1 109 ? -3.324 33.120 -9.392 1.00 34.44 109 TYR A O 1
ATOM 869 N N . MET A 1 110 ? -3.844 35.063 -10.409 1.00 53.19 110 MET A N 1
ATOM 870 C CA . MET A 1 110 ? -3.767 34.661 -11.814 1.00 53.19 110 MET A CA 1
ATOM 871 C C . MET A 1 110 ? -2.376 34.132 -12.197 1.00 53.19 110 MET A C 1
ATOM 873 O O . MET A 1 110 ? -1.398 34.788 -11.875 1.00 53.19 110 MET A O 1
ATOM 877 N N . GLU A 1 111 ? -2.294 33.101 -13.048 1.00 36.91 111 GLU A N 1
ATOM 878 C CA . GLU A 1 111 ? -1.623 33.262 -14.353 1.00 36.91 111 GLU A CA 1
ATOM 879 C C . GLU A 1 111 ? -1.942 32.133 -15.356 1.00 36.91 111 GLU A C 1
ATOM 881 O O . GLU A 1 111 ? -1.707 30.953 -15.124 1.00 36.91 111 GLU A O 1
ATOM 886 N N . VAL A 1 112 ? -2.541 32.576 -16.464 1.00 35.69 112 VAL A N 1
ATOM 887 C CA . VAL A 1 112 ? -2.474 32.151 -17.874 1.00 35.69 112 VAL A CA 1
ATOM 888 C C . VAL A 1 112 ? -2.057 30.713 -18.245 1.00 35.69 112 VAL A C 1
ATOM 890 O O . VAL A 1 112 ? -0.908 30.294 -18.165 1.00 35.69 112 VAL A O 1
ATOM 893 N N . SER A 1 113 ? -3.043 30.044 -18.850 1.00 47.16 113 SER A N 1
ATOM 894 C CA . SER A 1 113 ? -3.020 29.039 -19.920 1.00 47.16 113 SER A CA 1
ATOM 895 C C . SER A 1 113 ? -1.688 28.699 -20.604 1.00 47.16 113 SER A C 1
ATOM 897 O O . SER A 1 113 ? -1.109 29.525 -21.300 1.00 47.16 113 SER A O 1
ATOM 899 N N . THR A 1 114 ? -1.394 27.399 -20.681 1.00 30.08 114 THR A N 1
ATOM 900 C CA . THR A 1 114 ? -1.137 26.751 -21.979 1.00 30.08 114 THR A CA 1
ATOM 901 C C . THR A 1 114 ? -1.826 25.388 -22.028 1.00 30.08 114 THR A C 1
ATOM 903 O O . THR A 1 114 ? -1.707 24.549 -21.140 1.00 30.08 114 THR A O 1
ATOM 906 N N . SER A 1 115 ? -2.615 25.216 -23.081 1.00 46.44 115 SER A N 1
ATOM 907 C CA . SER A 1 115 ? -3.262 23.986 -23.513 1.00 46.44 115 SER A CA 1
ATOM 908 C C . SER A 1 115 ? -2.260 22.845 -23.680 1.00 46.44 115 SER A C 1
ATOM 910 O O . SER A 1 115 ? -1.242 23.036 -24.342 1.00 46.44 115 SER A O 1
ATOM 912 N N . ASN A 1 116 ? -2.589 21.661 -23.157 1.00 37.22 116 ASN A N 1
ATOM 913 C CA . ASN A 1 116 ? -2.679 20.419 -23.934 1.00 37.22 116 ASN A CA 1
ATOM 914 C C . ASN A 1 116 ? -3.156 19.265 -23.041 1.00 37.22 116 ASN A C 1
ATOM 916 O O . ASN A 1 116 ? -2.545 18.977 -22.020 1.00 37.22 116 ASN A O 1
ATOM 920 N N . ALA A 1 117 ? -4.260 18.640 -23.468 1.00 36.31 117 ALA A N 1
ATOM 921 C CA . ALA A 1 117 ? -4.836 17.382 -22.989 1.00 36.31 117 ALA A CA 1
ATOM 922 C C . ALA A 1 117 ? -4.780 17.159 -21.469 1.00 36.31 117 ALA A C 1
ATOM 924 O O . ALA A 1 117 ? -3.850 16.553 -20.950 1.00 36.31 117 ALA A O 1
ATOM 925 N N . SER A 1 118 ? -5.827 17.577 -20.760 1.00 32.84 118 SER A N 1
ATOM 926 C CA . SER A 1 118 ? -6.066 17.116 -19.395 1.00 32.84 118 SER A CA 1
ATOM 927 C C . SER A 1 118 ? -6.294 15.595 -19.394 1.00 32.84 118 SER A C 1
ATOM 929 O O . SER A 1 118 ? -7.287 15.149 -19.972 1.00 32.84 118 SER A O 1
ATOM 931 N N . PRO A 1 119 ? -5.489 14.775 -18.697 1.00 41.12 119 PRO A N 1
ATOM 932 C CA . PRO A 1 119 ? -6.105 13.743 -17.891 1.00 41.12 119 PRO A CA 1
ATOM 933 C C . PRO A 1 119 ? -6.774 14.492 -16.735 1.00 41.12 119 PRO A C 1
ATOM 935 O O . PRO A 1 119 ? -6.127 15.270 -16.032 1.00 41.12 119 PRO A O 1
ATOM 938 N N . GLY A 1 120 ? -8.086 14.335 -16.554 1.00 37.53 120 GLY A N 1
ATOM 939 C CA . GLY A 1 120 ? -8.705 14.763 -15.296 1.00 37.53 120 GLY A CA 1
ATOM 940 C C . GLY A 1 120 ? -7.948 14.144 -14.109 1.00 37.53 120 GLY A C 1
ATOM 941 O O . GLY A 1 120 ? -7.213 13.175 -14.314 1.00 37.53 120 GLY A O 1
ATOM 942 N N . PRO A 1 121 ? -8.089 14.667 -12.880 1.00 40.59 121 PRO A N 1
ATOM 943 C CA . PRO A 1 121 ? -7.506 14.035 -11.706 1.00 40.59 121 PRO A CA 1
ATOM 944 C C . PRO A 1 121 ? -8.204 12.688 -11.512 1.00 40.59 121 PRO A C 1
ATOM 946 O O . PRO A 1 121 ? -9.237 12.582 -10.854 1.00 40.59 121 PRO A O 1
ATOM 949 N N . ILE A 1 122 ? -7.673 11.657 -12.166 1.00 49.25 122 ILE A N 1
ATOM 950 C CA . ILE A 1 122 ? -8.021 10.281 -11.890 1.00 49.25 122 ILE A CA 1
ATOM 951 C C . ILE A 1 122 ? -7.442 10.073 -10.496 1.00 49.25 122 ILE A C 1
ATOM 953 O O . ILE A 1 122 ? -6.250 9.830 -10.356 1.00 49.25 122 ILE A O 1
ATOM 957 N N . THR A 1 123 ? -8.267 10.218 -9.461 1.00 57.97 123 THR A N 1
ATOM 958 C CA . THR A 1 123 ? -8.044 9.478 -8.217 1.00 57.97 123 THR A CA 1
ATOM 959 C C . THR A 1 123 ? -8.212 8.015 -8.604 1.00 57.97 123 THR A C 1
ATOM 961 O O . THR A 1 123 ? -9.300 7.441 -8.587 1.00 57.97 123 THR A O 1
ATOM 964 N N . GLY A 1 124 ? -7.150 7.484 -9.200 1.00 62.44 124 GLY A N 1
ATOM 965 C CA . GLY A 1 124 ? -7.196 6.256 -9.956 1.00 62.44 124 GLY A CA 1
ATOM 966 C C . GLY A 1 124 ? -7.049 5.094 -9.017 1.00 62.44 124 GLY A C 1
ATOM 967 O O . GLY A 1 124 ? -6.210 5.089 -8.123 1.00 62.44 124 GLY A O 1
ATOM 968 N N . ASN A 1 125 ? -7.853 4.068 -9.253 1.00 86.38 125 ASN A N 1
ATOM 969 C CA . ASN A 1 125 ? -7.537 2.746 -8.756 1.00 86.38 125 ASN A CA 1
ATOM 970 C C . ASN A 1 125 ? -6.035 2.474 -9.019 1.00 86.38 125 ASN A C 1
ATOM 972 O O . ASN A 1 125 ? -5.614 2.585 -10.176 1.00 86.38 125 ASN A O 1
ATOM 976 N N . PRO A 1 126 ? -5.225 2.119 -7.999 1.00 90.31 126 PRO A N 1
ATOM 977 C CA . PRO A 1 126 ? -3.784 1.906 -8.146 1.00 90.31 126 PRO A CA 1
ATOM 978 C C . PRO A 1 126 ? -3.416 0.981 -9.310 1.00 90.31 126 PRO A C 1
ATOM 980 O O . PRO A 1 126 ? -2.395 1.172 -9.968 1.00 90.31 126 PRO A O 1
ATOM 983 N N . LYS A 1 127 ? -4.278 0.001 -9.604 1.00 91.00 127 LYS A N 1
ATOM 984 C CA . LYS A 1 127 ? -4.120 -0.899 -10.747 1.00 91.00 127 LYS A CA 1
ATOM 985 C C . LYS A 1 127 ? -4.225 -0.170 -12.084 1.00 91.00 127 LYS A C 1
ATOM 987 O O . LYS A 1 127 ? -3.396 -0.395 -12.961 1.00 91.00 127 LYS A O 1
ATOM 992 N N . ASP A 1 128 ? -5.223 0.691 -12.244 1.00 90.00 128 ASP A N 1
ATOM 993 C CA . ASP A 1 128 ? -5.430 1.434 -13.486 1.00 90.00 128 ASP A CA 1
ATOM 994 C C . ASP A 1 128 ? -4.307 2.452 -13.695 1.00 90.00 128 ASP A C 1
ATOM 996 O O . ASP A 1 128 ? -3.767 2.544 -14.798 1.00 90.00 128 ASP A O 1
ATOM 1000 N N . ILE A 1 129 ? -3.867 3.120 -12.621 1.00 93.38 129 ILE A N 1
ATOM 1001 C CA . ILE A 1 129 ? -2.700 4.011 -12.661 1.00 93.38 129 ILE A CA 1
ATOM 1002 C C . ILE A 1 129 ? -1.473 3.227 -13.123 1.00 93.38 129 ILE A C 1
ATOM 1004 O O . ILE A 1 129 ? -0.880 3.574 -14.144 1.00 93.38 129 ILE A O 1
ATOM 1008 N N . LEU A 1 130 ? -1.116 2.134 -12.442 1.00 94.69 130 LEU A N 1
ATOM 1009 C CA . LEU A 1 130 ? 0.044 1.324 -12.820 1.00 94.69 130 LEU A CA 1
ATOM 1010 C C . LEU A 1 130 ? -0.036 0.862 -14.282 1.00 94.69 130 LEU A C 1
ATOM 1012 O O . LEU A 1 130 ? 0.945 0.969 -15.021 1.00 94.69 130 LEU A O 1
ATOM 1016 N N . ARG A 1 131 ? -1.221 0.433 -14.730 1.00 92.62 131 ARG A N 1
ATOM 1017 C CA . ARG A 1 131 ? -1.454 -0.018 -16.104 1.00 92.62 131 ARG A CA 1
ATOM 1018 C C . ARG A 1 131 ? -1.159 1.071 -17.135 1.00 92.62 131 ARG A C 1
ATOM 1020 O O . ARG A 1 131 ? -0.542 0.766 -18.155 1.00 92.62 131 ARG A O 1
ATOM 1027 N N . THR A 1 132 ? -1.535 2.327 -16.875 1.00 93.62 132 THR A N 1
ATOM 1028 C CA . THR A 1 132 ? -1.257 3.450 -17.798 1.00 93.62 132 THR A CA 1
ATOM 1029 C C . THR A 1 132 ? 0.234 3.760 -17.964 1.00 93.62 132 THR A C 1
ATOM 1031 O O . THR A 1 132 ? 0.636 4.285 -19.004 1.00 93.62 132 THR A O 1
ATOM 1034 N N . HIS A 1 133 ? 1.067 3.387 -16.988 1.00 94.44 133 HIS A N 1
ATOM 1035 C CA . HIS A 1 133 ? 2.520 3.603 -17.017 1.00 94.44 133 HIS A CA 1
ATOM 1036 C C . HIS A 1 133 ? 3.329 2.336 -17.332 1.00 94.44 133 HIS A C 1
ATOM 1038 O O . HIS A 1 133 ? 4.536 2.430 -17.558 1.00 94.44 133 HIS A O 1
ATOM 1044 N N . SER A 1 134 ? 2.676 1.170 -17.386 1.00 93.38 134 SER A N 1
ATOM 1045 C CA . SER A 1 134 ? 3.300 -0.159 -17.498 1.00 93.38 134 SER A CA 1
ATOM 1046 C C . SER A 1 134 ? 4.304 -0.274 -18.647 1.00 93.38 134 SER A C 1
ATOM 1048 O O . SER A 1 134 ? 5.445 -0.659 -18.417 1.00 93.38 134 SER A O 1
ATOM 1050 N N . VAL A 1 135 ? 3.925 0.126 -19.865 1.00 91.69 135 VAL A N 1
ATOM 1051 C CA . VAL A 1 135 ? 4.795 0.046 -21.054 1.00 91.69 135 VAL A CA 1
ATOM 1052 C C . VAL A 1 135 ? 6.090 0.832 -20.839 1.00 91.69 135 VAL A C 1
ATOM 1054 O O . VAL A 1 135 ? 7.182 0.292 -20.993 1.00 91.69 135 VAL A O 1
ATOM 1057 N N . LYS A 1 136 ? 5.977 2.087 -20.386 1.00 94.75 136 LYS A N 1
ATOM 1058 C CA . LYS A 1 136 ? 7.137 2.959 -20.149 1.00 94.75 136 LYS A CA 1
ATOM 1059 C C . LYS A 1 136 ? 8.021 2.440 -19.015 1.00 94.75 136 LYS A C 1
ATOM 1061 O O . LYS A 1 136 ? 9.244 2.582 -19.082 1.00 94.75 136 LYS A O 1
ATOM 1066 N N . LEU A 1 137 ? 7.415 1.859 -17.977 1.00 95.06 137 LEU A N 1
ATOM 1067 C CA . LEU A 1 137 ? 8.144 1.212 -16.887 1.00 95.06 137 LEU A CA 1
ATOM 1068 C C . LEU A 1 137 ? 8.914 -0.009 -17.385 1.00 95.06 137 LEU A C 1
ATOM 1070 O O . LEU A 1 137 ? 10.103 -0.104 -17.104 1.00 95.06 137 LEU A O 1
ATOM 1074 N N . VAL A 1 138 ? 8.275 -0.904 -18.140 1.00 96.19 138 VAL A N 1
ATOM 1075 C CA . VAL A 1 138 ? 8.916 -2.104 -18.701 1.00 96.19 138 VAL A CA 1
ATOM 1076 C C . VAL A 1 138 ? 10.107 -1.717 -19.573 1.00 96.19 138 VAL A C 1
ATOM 1078 O O . VAL A 1 138 ? 11.209 -2.219 -19.344 1.00 96.19 138 VAL A O 1
ATOM 1081 N N . ASP A 1 139 ? 9.919 -0.771 -20.495 1.00 93.00 139 ASP A N 1
ATOM 1082 C CA . ASP A 1 139 ? 10.992 -0.272 -21.358 1.00 93.00 139 ASP A CA 1
ATOM 1083 C C . ASP A 1 139 ? 12.159 0.279 -20.533 1.00 93.00 139 ASP A C 1
ATOM 1085 O O . ASP A 1 139 ? 13.311 -0.108 -20.731 1.00 93.00 139 ASP A O 1
ATOM 1089 N N . SER A 1 140 ? 11.868 1.135 -19.551 1.00 93.88 140 SER A N 1
ATOM 1090 C CA . SER A 1 140 ? 12.902 1.778 -18.734 1.00 93.88 140 SER A CA 1
ATOM 1091 C C . SER A 1 140 ? 13.636 0.787 -17.827 1.00 93.88 140 SER A C 1
ATOM 1093 O O . SER A 1 140 ? 14.853 0.873 -17.676 1.00 93.88 140 SER A O 1
ATOM 1095 N N . ILE A 1 141 ? 12.916 -0.172 -17.240 1.00 94.69 141 ILE A N 1
ATOM 1096 C CA . ILE A 1 141 ? 13.479 -1.213 -16.373 1.00 94.69 141 ILE A CA 1
ATOM 1097 C C . ILE A 1 141 ? 14.350 -2.182 -17.182 1.00 94.69 141 ILE A C 1
ATOM 1099 O O . ILE A 1 141 ? 15.365 -2.651 -16.668 1.00 94.69 141 ILE A O 1
ATOM 1103 N N . SER A 1 142 ? 14.006 -2.461 -18.444 1.00 95.19 142 SER A N 1
ATOM 1104 C CA . SER A 1 142 ? 14.778 -3.369 -19.307 1.00 95.19 142 SER A CA 1
ATOM 1105 C C . SER A 1 142 ? 16.233 -2.920 -19.529 1.00 95.19 142 SER A C 1
ATOM 1107 O O . SER A 1 142 ? 17.101 -3.745 -19.826 1.00 95.19 142 SER A O 1
ATOM 1109 N N . ILE A 1 143 ? 16.520 -1.630 -19.318 1.00 92.56 143 ILE A N 1
ATOM 1110 C CA . ILE A 1 143 ? 17.865 -1.051 -19.413 1.00 92.56 143 ILE A CA 1
ATOM 1111 C C . ILE A 1 143 ? 18.776 -1.572 -18.289 1.00 92.56 143 ILE A C 1
ATOM 1113 O O . ILE A 1 143 ? 19.941 -1.869 -18.543 1.00 92.56 143 ILE A O 1
ATOM 1117 N N . ASP A 1 144 ? 18.253 -1.720 -17.065 1.00 90.50 144 ASP A N 1
ATOM 1118 C CA . ASP A 1 144 ? 19.004 -2.207 -15.898 1.00 90.50 144 ASP A CA 1
ATOM 1119 C C . ASP A 1 144 ? 18.134 -3.119 -15.013 1.00 90.50 144 ASP A C 1
ATOM 1121 O O . ASP A 1 144 ? 17.800 -2.837 -13.850 1.00 90.50 144 ASP A O 1
ATOM 1125 N N . ILE A 1 145 ? 17.730 -4.244 -15.611 1.00 93.88 145 ILE A N 1
ATOM 1126 C CA . ILE A 1 145 ? 16.860 -5.226 -14.964 1.00 93.88 145 ILE A CA 1
ATOM 1127 C C . ILE A 1 145 ? 17.482 -5.847 -13.702 1.00 93.88 145 ILE A C 1
ATOM 1129 O O . ILE A 1 145 ? 16.765 -5.941 -12.700 1.00 93.88 145 ILE A O 1
ATOM 1133 N N . PRO A 1 146 ? 18.781 -6.234 -13.654 1.00 91.44 146 PRO A N 1
ATOM 1134 C CA . PRO A 1 146 ? 19.325 -6.890 -12.471 1.00 91.44 146 PRO A CA 1
ATOM 1135 C C . PRO A 1 146 ? 19.317 -5.947 -11.272 1.00 91.44 146 PRO A C 1
ATOM 1137 O O . PRO A 1 146 ? 18.857 -6.331 -10.196 1.00 91.44 146 PRO A O 1
ATOM 1140 N N . ARG A 1 147 ? 19.758 -4.695 -11.450 1.00 92.44 147 ARG A N 1
ATOM 1141 C CA . ARG A 1 147 ? 19.788 -3.705 -10.370 1.00 92.44 147 ARG A CA 1
ATOM 1142 C C . ARG A 1 147 ? 18.396 -3.430 -9.818 1.00 92.44 147 ARG A C 1
ATOM 1144 O O . ARG A 1 147 ? 18.211 -3.457 -8.599 1.00 92.44 147 ARG A O 1
ATOM 1151 N N . THR A 1 148 ? 17.422 -3.235 -10.706 1.00 94.06 148 THR A N 1
ATOM 1152 C CA . THR A 1 148 ? 16.026 -3.002 -10.321 1.00 94.06 148 THR A CA 1
ATOM 1153 C C . THR A 1 148 ? 15.469 -4.196 -9.542 1.00 94.06 148 THR A C 1
ATOM 1155 O O . THR A 1 148 ? 14.891 -4.018 -8.470 1.00 94.06 148 THR A O 1
ATOM 1158 N N . ALA A 1 149 ? 15.712 -5.423 -10.013 1.00 93.69 149 ALA A N 1
ATOM 1159 C CA . ALA A 1 149 ? 15.271 -6.644 -9.343 1.00 93.69 149 ALA A CA 1
ATOM 1160 C C . ALA A 1 149 ? 15.901 -6.818 -7.950 1.00 93.69 149 ALA A C 1
ATOM 1162 O O . ALA A 1 149 ? 15.205 -7.177 -7.001 1.00 93.69 149 ALA A O 1
ATOM 1163 N N . TYR A 1 150 ? 17.197 -6.530 -7.793 1.00 93.19 150 TYR A N 1
ATOM 1164 C CA . TYR A 1 150 ? 17.860 -6.564 -6.485 1.00 93.19 150 TYR A CA 1
ATOM 1165 C C . TYR A 1 150 ? 17.299 -5.514 -5.523 1.00 93.19 150 TYR A C 1
ATOM 1167 O O . TYR A 1 150 ? 17.059 -5.829 -4.357 1.00 93.19 150 TYR A O 1
ATOM 1175 N N . ALA A 1 151 ? 17.063 -4.289 -5.997 1.00 93.62 151 ALA A N 1
ATOM 1176 C CA . ALA A 1 151 ? 16.516 -3.214 -5.175 1.00 93.62 151 ALA A CA 1
ATOM 1177 C C . ALA A 1 151 ? 15.081 -3.514 -4.715 1.00 93.62 151 ALA A C 1
ATOM 1179 O O . ALA A 1 151 ? 14.758 -3.335 -3.539 1.00 93.62 151 ALA A O 1
ATOM 1180 N N . LEU A 1 152 ? 14.247 -4.027 -5.625 1.00 93.69 152 LEU A N 1
ATOM 1181 C CA . LEU A 1 152 ? 12.894 -4.479 -5.314 1.00 93.69 152 LEU A CA 1
ATOM 1182 C C . LEU A 1 152 ? 12.913 -5.690 -4.383 1.00 93.69 152 LEU A C 1
ATOM 1184 O O . LEU A 1 152 ? 12.120 -5.758 -3.463 1.00 93.69 152 LEU A O 1
ATOM 1188 N N . TYR A 1 153 ? 13.831 -6.637 -4.538 1.00 91.12 153 TYR A N 1
ATOM 1189 C CA . TYR A 1 153 ? 13.918 -7.743 -3.587 1.00 91.12 153 TYR A CA 1
ATOM 1190 C C . TYR A 1 153 ? 14.331 -7.271 -2.182 1.00 91.12 153 TYR A C 1
ATOM 1192 O O . TYR A 1 153 ? 13.746 -7.691 -1.188 1.00 91.12 153 TYR A O 1
ATOM 1200 N N . ALA A 1 154 ? 15.304 -6.361 -2.083 1.00 89.12 154 ALA A N 1
ATOM 1201 C CA . ALA A 1 154 ? 15.846 -5.893 -0.806 1.00 89.12 154 ALA A CA 1
ATOM 1202 C C . ALA A 1 154 ? 14.832 -5.144 0.077 1.00 89.12 154 ALA A C 1
ATOM 1204 O O . ALA A 1 154 ? 15.028 -5.049 1.288 1.00 89.12 154 ALA A O 1
ATOM 1205 N N . LYS A 1 155 ? 13.770 -4.586 -0.513 1.00 87.81 155 LYS A N 1
ATOM 1206 C CA . LYS A 1 155 ? 12.671 -3.936 0.220 1.00 87.81 155 LYS A CA 1
ATOM 1207 C C . LYS A 1 155 ? 11.450 -4.838 0.410 1.00 87.81 155 LYS A C 1
ATOM 1209 O O . LYS A 1 155 ? 10.449 -4.376 0.942 1.00 87.81 155 LYS A O 1
ATOM 1214 N N . GLU A 1 156 ? 11.537 -6.085 -0.056 1.00 85.44 156 GLU A N 1
ATOM 1215 C CA . GLU A 1 156 ? 10.483 -7.101 -0.043 1.00 85.44 156 GLU A CA 1
ATOM 1216 C C . GLU A 1 156 ? 9.197 -6.865 -0.887 1.00 85.44 156 GLU A C 1
ATOM 1218 O O . GLU A 1 156 ? 8.263 -7.649 -0.714 1.00 85.44 156 GLU A O 1
ATOM 1223 N N . PRO A 1 157 ? 9.070 -5.916 -1.850 1.00 81.94 157 PRO A N 1
ATOM 1224 C CA . PRO A 1 157 ? 7.890 -5.876 -2.722 1.00 81.94 157 PRO A CA 1
ATOM 1225 C C . PRO A 1 157 ? 7.781 -7.027 -3.734 1.00 81.94 157 PRO A C 1
ATOM 1227 O O . PRO A 1 157 ? 6.709 -7.211 -4.312 1.00 81.94 157 PRO A O 1
ATOM 1230 N N . ILE A 1 158 ? 8.851 -7.793 -3.984 1.00 89.38 158 ILE A N 1
ATOM 1231 C CA . ILE A 1 158 ? 8.817 -8.955 -4.889 1.00 89.38 158 ILE A CA 1
ATOM 1232 C C . ILE A 1 158 ? 9.400 -10.220 -4.234 1.00 89.38 158 ILE A C 1
ATOM 1234 O O . ILE A 1 158 ? 10.331 -10.125 -3.430 1.00 89.38 158 ILE A O 1
ATOM 1238 N N . PRO A 1 159 ? 8.923 -11.426 -4.601 1.00 88.56 159 PRO A N 1
ATOM 1239 C CA . PRO A 1 159 ? 9.487 -12.685 -4.115 1.00 88.56 159 PRO A CA 1
ATOM 1240 C C . PRO A 1 159 ? 10.931 -12.943 -4.579 1.00 88.56 159 PRO A C 1
ATOM 1242 O O . PRO A 1 159 ? 11.332 -12.565 -5.681 1.00 88.56 159 PRO A O 1
ATOM 1245 N N . GLN A 1 160 ? 11.684 -13.717 -3.785 1.00 89.44 160 GLN A N 1
ATOM 1246 C CA . GLN A 1 160 ? 13.028 -14.208 -4.140 1.00 89.44 160 GLN A CA 1
ATOM 1247 C C . GLN A 1 160 ? 13.043 -14.929 -5.496 1.00 89.44 160 GLN A C 1
ATOM 1249 O O . GLN A 1 160 ? 13.983 -14.756 -6.269 1.00 89.44 160 GLN A O 1
ATOM 1254 N N . GLN A 1 161 ? 12.008 -15.725 -5.781 1.00 89.19 161 GLN A N 1
ATOM 1255 C CA . GLN A 1 161 ? 11.882 -16.462 -7.038 1.00 89.19 161 GLN A CA 1
ATOM 1256 C C . GLN A 1 161 ? 11.858 -15.511 -8.243 1.00 89.19 161 GLN A C 1
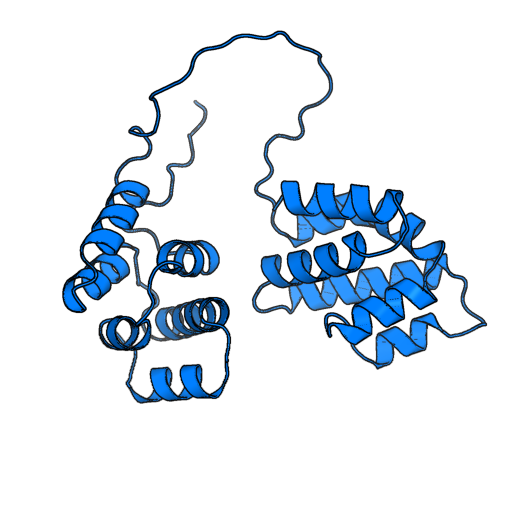ATOM 1258 O O . GLN A 1 161 ? 12.642 -15.679 -9.173 1.00 89.19 161 GLN A O 1
ATOM 1263 N N . THR A 1 162 ? 11.054 -14.447 -8.175 1.00 92.38 162 THR A N 1
ATOM 1264 C CA . THR A 1 162 ? 10.977 -13.417 -9.220 1.00 92.38 162 THR A CA 1
ATOM 1265 C C . THR A 1 162 ? 12.328 -12.756 -9.455 1.00 92.38 162 THR A C 1
ATOM 1267 O O . THR A 1 162 ? 12.734 -12.583 -10.599 1.00 92.38 162 THR A O 1
ATOM 1270 N N . LYS A 1 163 ? 13.080 -12.451 -8.391 1.00 95.00 163 LYS A N 1
ATOM 1271 C CA . LYS A 1 163 ? 14.440 -11.913 -8.530 1.00 95.00 163 LYS A CA 1
ATOM 1272 C C . LYS A 1 163 ? 15.360 -12.871 -9.297 1.00 95.00 163 LYS A C 1
ATOM 1274 O O . LYS A 1 163 ? 16.119 -12.411 -10.139 1.00 95.00 163 LYS A O 1
ATOM 1279 N N . GLN A 1 164 ? 15.308 -14.179 -9.029 1.00 92.00 164 GLN A N 1
ATOM 1280 C CA . GLN A 1 164 ? 16.154 -15.158 -9.733 1.00 92.00 164 GLN A CA 1
ATOM 1281 C C . GLN A 1 164 ? 15.810 -15.257 -11.223 1.00 92.00 164 GLN A C 1
ATOM 1283 O O . GLN A 1 164 ? 16.712 -15.326 -12.056 1.00 92.00 164 GLN A O 1
ATOM 1288 N N . GLU A 1 165 ? 14.526 -15.183 -11.573 1.00 92.25 165 GLU A N 1
ATOM 1289 C CA . GLU A 1 165 ? 14.070 -15.181 -12.970 1.00 92.25 165 GLU A CA 1
ATOM 1290 C C . GLU A 1 165 ? 14.636 -13.995 -13.767 1.00 92.25 165 GLU A C 1
ATOM 1292 O O . GLU A 1 165 ? 14.952 -14.137 -14.948 1.00 92.25 165 GLU A O 1
ATOM 1297 N N . MET A 1 166 ? 14.856 -12.844 -13.120 1.00 95.81 166 MET A N 1
ATOM 1298 C CA . MET A 1 166 ? 15.452 -11.663 -13.762 1.00 95.81 166 MET A CA 1
ATOM 1299 C C . MET A 1 166 ? 16.938 -11.830 -14.102 1.00 95.81 166 MET A C 1
ATOM 1301 O O . MET A 1 166 ? 17.476 -11.065 -14.902 1.00 95.81 166 MET A O 1
ATOM 1305 N N . LEU A 1 167 ? 17.608 -12.830 -13.525 1.00 93.19 167 LEU A N 1
ATOM 1306 C CA . LEU A 1 167 ? 19.044 -13.066 -13.696 1.00 93.19 167 LEU A CA 1
ATOM 1307 C C . LEU A 1 167 ? 19.361 -14.153 -14.734 1.00 93.19 167 LEU A C 1
ATOM 1309 O O . LEU A 1 167 ? 20.531 -14.382 -15.031 1.00 93.19 167 LEU A O 1
ATOM 1313 N N . VAL A 1 168 ? 18.348 -14.812 -15.310 1.00 93.06 168 VAL A N 1
ATOM 1314 C CA . VAL A 1 168 ? 18.532 -15.914 -16.272 1.00 93.06 168 VAL A CA 1
ATOM 1315 C C . VAL A 1 168 ? 19.183 -15.402 -17.566 1.00 93.06 168 VAL A C 1
ATOM 1317 O O . VAL A 1 168 ? 18.560 -14.614 -18.273 1.00 93.06 168 VAL A O 1
ATOM 1320 N N . PRO A 1 169 ? 20.395 -15.839 -17.954 1.00 90.31 169 PRO A N 1
ATOM 1321 C CA . PRO A 1 169 ? 21.093 -15.263 -19.111 1.00 90.31 169 PRO A CA 1
ATOM 1322 C C . PRO A 1 169 ? 20.389 -15.479 -20.459 1.00 90.31 169 PRO A C 1
ATOM 1324 O O . PRO A 1 169 ? 20.515 -14.648 -21.349 1.00 90.31 169 PRO A O 1
ATOM 1327 N N . ALA A 1 170 ? 19.636 -16.573 -20.604 1.00 92.38 170 ALA A N 1
ATOM 1328 C CA . ALA A 1 170 ? 19.013 -16.984 -21.866 1.00 92.38 170 ALA A CA 1
ATOM 1329 C C . ALA A 1 170 ? 17.738 -16.203 -22.251 1.00 92.38 170 ALA A C 1
ATOM 1331 O O . ALA A 1 170 ? 17.218 -16.405 -23.344 1.00 92.38 170 ALA A O 1
ATOM 1332 N N . VAL A 1 171 ? 17.219 -15.344 -21.365 1.00 92.81 171 VAL A N 1
ATOM 1333 C CA . VAL A 1 171 ? 16.010 -14.537 -21.605 1.00 92.81 171 VAL A CA 1
ATOM 1334 C C . VAL A 1 171 ? 16.417 -13.080 -21.810 1.00 92.81 171 VAL A C 1
ATOM 1336 O O . VAL A 1 171 ? 17.248 -12.558 -21.061 1.00 92.81 171 VAL A O 1
ATOM 1339 N N . ASP A 1 172 ? 15.842 -12.410 -22.804 1.00 94.06 172 ASP A N 1
ATOM 1340 C CA . ASP A 1 172 ? 16.128 -11.001 -23.064 1.00 94.06 172 ASP A CA 1
ATOM 1341 C C . ASP A 1 172 ? 15.595 -10.087 -21.941 1.00 94.06 172 ASP A C 1
ATOM 1343 O O . ASP A 1 172 ? 14.692 -10.439 -21.173 1.00 94.06 172 ASP A O 1
ATOM 1347 N N . ASN A 1 173 ? 16.187 -8.898 -21.814 1.00 94.56 173 ASN A N 1
ATOM 1348 C CA . ASN A 1 173 ? 15.879 -7.987 -20.711 1.00 94.56 173 ASN A CA 1
ATOM 1349 C C . ASN A 1 173 ? 14.458 -7.422 -20.766 1.00 94.56 173 ASN A C 1
ATOM 1351 O O . ASN A 1 173 ? 13.887 -7.151 -19.709 1.00 94.56 173 ASN A O 1
ATOM 1355 N N . PHE A 1 174 ? 13.886 -7.255 -21.960 1.00 94.69 174 PHE A N 1
ATOM 1356 C CA . PHE A 1 174 ? 12.521 -6.764 -22.106 1.00 94.69 174 PHE A CA 1
ATOM 1357 C C . PHE A 1 174 ? 11.526 -7.814 -21.605 1.00 94.69 174 PHE A C 1
ATOM 1359 O O . PHE A 1 174 ? 10.688 -7.509 -20.758 1.00 94.69 174 PHE A O 1
ATOM 1366 N N . THR A 1 175 ? 11.678 -9.073 -22.022 1.00 94.75 175 THR A N 1
ATOM 1367 C CA . THR A 1 175 ? 10.852 -10.192 -21.543 1.00 94.75 175 THR A CA 1
ATOM 1368 C C . THR A 1 175 ? 10.959 -10.366 -20.028 1.00 94.75 175 THR A C 1
ATOM 1370 O O . THR A 1 175 ? 9.950 -10.575 -19.351 1.00 94.75 175 THR A O 1
ATOM 1373 N N . LYS A 1 176 ? 12.163 -10.216 -19.461 1.00 96.44 176 LYS A N 1
ATOM 1374 C CA . LYS A 1 176 ? 12.354 -10.196 -18.002 1.00 96.44 176 LYS A CA 1
ATOM 1375 C C . LYS A 1 176 ? 11.593 -9.044 -17.345 1.00 96.44 176 LYS A C 1
ATOM 1377 O O . LYS A 1 176 ? 10.823 -9.285 -16.419 1.00 96.44 176 LYS A O 1
ATOM 1382 N N . ALA A 1 177 ? 11.758 -7.815 -17.835 1.00 96.56 177 ALA A N 1
ATOM 1383 C CA . ALA A 1 177 ? 11.069 -6.640 -17.304 1.00 96.56 177 ALA A CA 1
ATOM 1384 C C . ALA A 1 177 ? 9.539 -6.776 -17.384 1.00 96.56 177 ALA A C 1
ATOM 1386 O O . ALA A 1 177 ? 8.845 -6.455 -16.421 1.00 96.56 177 ALA A O 1
ATOM 1387 N N . ALA A 1 178 ? 9.014 -7.332 -18.477 1.00 96.06 178 ALA A N 1
ATOM 1388 C CA . ALA A 1 178 ? 7.593 -7.629 -18.629 1.00 96.06 178 ALA A CA 1
ATOM 1389 C C . ALA A 1 178 ? 7.113 -8.682 -17.615 1.00 96.06 178 ALA A C 1
ATOM 1391 O O . ALA A 1 178 ? 6.058 -8.517 -17.004 1.00 96.06 178 ALA A O 1
ATOM 1392 N N . ASN A 1 179 ? 7.892 -9.742 -17.370 1.00 95.94 179 ASN A N 1
ATOM 1393 C CA . ASN A 1 179 ? 7.561 -10.728 -16.338 1.00 95.94 179 ASN A CA 1
ATOM 1394 C C . ASN A 1 179 ? 7.587 -10.111 -14.926 1.00 95.94 179 ASN A C 1
ATOM 1396 O O . ASN A 1 179 ? 6.663 -10.323 -14.141 1.00 95.94 179 ASN A O 1
ATOM 1400 N N . LEU A 1 180 ? 8.590 -9.285 -14.614 1.00 96.88 180 LEU A N 1
ATOM 1401 C CA . LEU A 1 180 ? 8.638 -8.531 -13.359 1.00 96.88 180 LEU A CA 1
ATOM 1402 C C . LEU A 1 180 ? 7.398 -7.643 -13.188 1.00 96.88 180 LEU A C 1
ATOM 1404 O O . LEU A 1 180 ? 6.795 -7.649 -12.116 1.00 96.88 180 LEU A O 1
ATOM 1408 N N . MET A 1 181 ? 6.986 -6.938 -14.244 1.00 97.19 181 MET A N 1
ATOM 1409 C CA . MET A 1 181 ? 5.776 -6.115 -14.246 1.00 97.19 181 MET A CA 1
ATOM 1410 C C . MET A 1 181 ? 4.524 -6.964 -13.980 1.00 97.19 181 MET A C 1
ATOM 1412 O O . MET A 1 181 ? 3.747 -6.645 -13.085 1.00 97.19 181 MET A O 1
ATOM 1416 N N . ASN A 1 182 ? 4.380 -8.112 -14.647 1.00 94.81 182 ASN A N 1
ATOM 1417 C CA . ASN A 1 182 ? 3.269 -9.039 -14.400 1.00 94.81 182 ASN A CA 1
ATOM 1418 C C . ASN A 1 182 ? 3.219 -9.523 -12.942 1.00 94.81 182 ASN A C 1
ATOM 1420 O O . ASN A 1 182 ? 2.138 -9.701 -12.379 1.00 94.81 182 ASN A O 1
ATOM 1424 N N . VAL A 1 183 ? 4.375 -9.760 -12.313 1.00 95.62 183 VAL A N 1
ATOM 1425 C CA . VAL A 1 183 ? 4.430 -10.124 -10.890 1.00 95.62 183 VAL A CA 1
ATOM 1426 C C . VAL A 1 183 ? 4.004 -8.953 -10.010 1.00 95.62 183 VAL A C 1
ATOM 1428 O O . VAL A 1 183 ? 3.216 -9.168 -9.092 1.00 95.62 183 VAL A O 1
ATOM 1431 N N . ILE A 1 184 ? 4.476 -7.736 -10.286 1.00 96.06 184 ILE A N 1
ATOM 1432 C CA . ILE A 1 184 ? 4.086 -6.529 -9.542 1.00 96.06 184 ILE A CA 1
ATOM 1433 C C . ILE A 1 184 ? 2.573 -6.299 -9.647 1.00 96.06 184 ILE A C 1
ATOM 1435 O O . ILE A 1 184 ? 1.938 -6.046 -8.630 1.00 96.06 184 ILE A O 1
ATOM 1439 N N . GLU A 1 185 ? 1.967 -6.453 -10.826 1.00 94.12 185 GLU A N 1
ATOM 1440 C CA . GLU A 1 185 ? 0.512 -6.336 -11.002 1.00 94.12 185 GLU A CA 1
ATOM 1441 C C . GLU A 1 185 ? -0.255 -7.398 -10.202 1.00 94.12 185 GLU A C 1
ATOM 1443 O O . GLU A 1 185 ? -1.194 -7.073 -9.478 1.00 94.12 185 GLU A O 1
ATOM 1448 N N . LYS A 1 186 ? 0.178 -8.664 -10.247 1.00 91.38 186 LYS A N 1
ATOM 1449 C CA . LYS A 1 186 ? -0.441 -9.741 -9.452 1.00 91.38 186 LYS A CA 1
ATOM 1450 C C . LYS A 1 186 ? -0.319 -9.492 -7.951 1.00 91.38 186 LYS A C 1
ATOM 1452 O O . LYS A 1 186 ? -1.271 -9.707 -7.202 1.00 91.38 186 LYS A O 1
ATOM 1457 N N . GLN A 1 187 ? 0.850 -9.045 -7.499 1.00 89.88 187 GLN A N 1
ATOM 1458 C CA . GLN A 1 187 ? 1.080 -8.712 -6.097 1.00 89.88 187 GLN A CA 1
ATOM 1459 C C . GLN A 1 187 ? 0.228 -7.514 -5.679 1.00 89.88 187 GLN A C 1
ATOM 1461 O O . GLN A 1 187 ? -0.401 -7.576 -4.630 1.00 89.88 187 GLN A O 1
ATOM 1466 N N . LEU A 1 188 ? 0.115 -6.490 -6.527 1.00 92.12 188 LEU A N 1
ATOM 1467 C CA . LEU A 1 188 ? -0.761 -5.338 -6.324 1.00 92.12 188 LEU A CA 1
ATOM 1468 C C . LEU A 1 188 ? -2.229 -5.759 -6.165 1.00 92.12 188 LEU A C 1
ATOM 1470 O O . LEU A 1 188 ? -2.893 -5.296 -5.242 1.00 92.12 188 LEU A O 1
ATOM 1474 N N . GLU A 1 189 ? -2.721 -6.650 -7.028 1.00 87.38 189 GLU A N 1
ATOM 1475 C CA . GLU A 1 189 ? -4.093 -7.177 -6.981 1.00 87.38 189 GLU A CA 1
ATOM 1476 C C . GLU A 1 189 ? -4.359 -8.039 -5.746 1.00 87.38 189 GLU A C 1
ATOM 1478 O O . GLU A 1 189 ? -5.427 -7.957 -5.141 1.00 87.38 189 GLU A O 1
ATOM 1483 N N . SER A 1 190 ? -3.387 -8.870 -5.367 1.00 81.12 190 SER A N 1
ATOM 1484 C CA . SER A 1 190 ? -3.477 -9.710 -4.169 1.00 81.12 190 SER A CA 1
ATOM 1485 C C . SER A 1 190 ? -3.200 -8.939 -2.874 1.00 81.12 190 SER A C 1
ATOM 1487 O O . SER A 1 190 ? -3.479 -9.434 -1.776 1.00 81.12 190 SER A O 1
ATOM 1489 N N . SER A 1 191 ? -2.643 -7.729 -2.986 1.00 81.50 191 SER A N 1
ATOM 1490 C CA . SER A 1 191 ? -2.245 -6.921 -1.847 1.00 81.50 191 SER A CA 1
ATOM 1491 C C . SER A 1 191 ? -3.471 -6.466 -1.077 1.00 81.50 191 SER A C 1
ATOM 1493 O O . SER A 1 191 ? -4.422 -5.884 -1.593 1.00 81.50 191 SER A O 1
ATOM 1495 N N . LEU A 1 192 ? -3.387 -6.639 0.236 1.00 74.69 192 LEU A N 1
ATOM 1496 C CA . LEU A 1 192 ? -4.344 -6.077 1.174 1.00 74.69 192 LEU A CA 1
ATOM 1497 C C . LEU A 1 192 ? -4.364 -4.538 1.134 1.00 74.69 192 LEU A C 1
ATOM 1499 O O . LEU A 1 192 ? -5.333 -3.945 1.607 1.00 74.69 192 LEU A O 1
ATOM 1503 N N . ASN A 1 193 ? -3.311 -3.902 0.628 1.00 81.88 193 ASN A N 1
ATOM 1504 C CA . ASN A 1 193 ? -3.219 -2.463 0.435 1.00 81.88 193 ASN A CA 1
ATOM 1505 C C . ASN A 1 193 ? -2.487 -2.190 -0.885 1.00 81.88 193 ASN A C 1
ATOM 1507 O O . ASN A 1 193 ? -1.258 -2.095 -0.913 1.00 81.88 193 ASN A O 1
ATOM 1511 N N . SER A 1 194 ? -3.248 -2.140 -1.977 1.00 86.31 194 SER A N 1
ATOM 1512 C CA . SER A 1 194 ? -2.717 -1.929 -3.323 1.00 86.31 194 SER A CA 1
ATOM 1513 C C . SER A 1 194 ? -2.029 -0.567 -3.455 1.00 86.31 194 SER A C 1
ATOM 1515 O O . SER A 1 194 ? -0.934 -0.486 -3.996 1.00 86.31 194 SER A O 1
ATOM 1517 N N . GLU A 1 195 ? -2.593 0.490 -2.874 1.00 88.25 195 GLU A N 1
ATOM 1518 C CA . GLU A 1 195 ? -1.996 1.829 -2.910 1.00 88.25 195 GLU A CA 1
ATOM 1519 C C . GLU A 1 195 ? -0.630 1.873 -2.218 1.00 88.25 195 GLU A C 1
ATOM 1521 O O . GLU A 1 195 ? 0.351 2.267 -2.840 1.00 88.25 195 GLU A O 1
ATOM 1526 N N . GLN A 1 196 ? -0.515 1.392 -0.973 1.00 87.75 196 GLN A N 1
ATOM 1527 C CA . GLN A 1 196 ? 0.783 1.377 -0.282 1.00 87.75 196 GLN A CA 1
ATOM 1528 C C . GLN A 1 196 ? 1.785 0.456 -0.970 1.00 87.75 196 GLN A C 1
ATOM 1530 O O . GLN A 1 196 ? 2.960 0.798 -1.043 1.00 87.75 196 GLN A O 1
ATOM 1535 N N . TYR A 1 197 ? 1.334 -0.688 -1.490 1.00 93.31 197 TYR A N 1
ATOM 1536 C CA . TYR A 1 197 ? 2.204 -1.564 -2.267 1.00 93.31 197 TYR A CA 1
ATOM 1537 C C . TYR A 1 197 ? 2.785 -0.819 -3.475 1.00 93.31 197 TYR A C 1
ATOM 1539 O O . TYR A 1 197 ? 3.992 -0.868 -3.710 1.00 93.31 197 TYR A O 1
ATOM 1547 N N . LEU A 1 198 ? 1.953 -0.065 -4.197 1.00 95.00 198 LEU A N 1
ATOM 1548 C CA . LEU A 1 198 ? 2.407 0.742 -5.323 1.00 95.00 198 LEU A CA 1
ATOM 1549 C C . LEU A 1 198 ? 3.309 1.907 -4.885 1.00 95.00 198 LEU A C 1
ATOM 1551 O O . LEU A 1 198 ? 4.324 2.154 -5.531 1.00 95.00 198 LEU A O 1
ATOM 1555 N N . ILE A 1 199 ? 3.012 2.569 -3.763 1.00 93.25 199 ILE A N 1
ATOM 1556 C CA . ILE A 1 199 ? 3.880 3.601 -3.171 1.00 93.25 199 ILE A CA 1
ATOM 1557 C C . ILE A 1 199 ? 5.261 3.022 -2.831 1.00 93.25 199 ILE A C 1
ATOM 1559 O O . ILE A 1 199 ? 6.283 3.639 -3.137 1.00 93.25 199 ILE A O 1
ATOM 1563 N N . ASP A 1 200 ? 5.313 1.831 -2.231 1.00 93.06 200 ASP A N 1
ATOM 1564 C CA . ASP A 1 200 ? 6.562 1.160 -1.867 1.00 93.06 200 ASP A CA 1
ATOM 1565 C C . ASP A 1 200 ? 7.386 0.811 -3.115 1.00 93.06 200 ASP A C 1
ATOM 1567 O O . ASP A 1 200 ? 8.592 1.073 -3.146 1.00 93.06 200 ASP A O 1
ATOM 1571 N N . ILE A 1 201 ? 6.737 0.309 -4.174 1.00 96.25 201 ILE A N 1
ATOM 1572 C CA . ILE A 1 201 ? 7.359 0.117 -5.494 1.00 96.25 201 ILE A CA 1
ATOM 1573 C C . ILE A 1 201 ? 7.932 1.443 -6.010 1.00 96.25 201 ILE A C 1
ATOM 1575 O O . ILE A 1 201 ? 9.119 1.513 -6.333 1.00 96.25 201 ILE A O 1
ATOM 1579 N N . CYS A 1 202 ? 7.128 2.507 -6.051 1.00 96.31 202 CYS A N 1
ATOM 1580 C CA . CYS A 1 202 ? 7.549 3.810 -6.560 1.00 96.31 202 CYS A CA 1
ATOM 1581 C C . CYS A 1 202 ? 8.741 4.379 -5.786 1.00 96.31 202 CYS A C 1
ATOM 1583 O O . CYS A 1 202 ? 9.685 4.866 -6.404 1.00 96.31 202 CYS A O 1
ATOM 1585 N N . HIS A 1 203 ? 8.769 4.260 -4.458 1.00 94.75 203 HIS A N 1
ATOM 1586 C CA . HIS A 1 203 ? 9.922 4.685 -3.664 1.00 94.75 203 HIS A CA 1
ATOM 1587 C C . HIS A 1 203 ? 11.196 3.896 -3.997 1.00 94.75 203 HIS A C 1
ATOM 1589 O O . HIS A 1 203 ? 12.284 4.475 -4.022 1.00 94.75 203 HIS A O 1
ATOM 1595 N N . VAL A 1 204 ? 11.103 2.592 -4.274 1.00 94.75 204 VAL A N 1
ATOM 1596 C CA . VAL A 1 204 ? 12.267 1.808 -4.729 1.00 94.75 204 VAL A CA 1
ATOM 1597 C C . VAL A 1 204 ? 12.742 2.267 -6.106 1.00 94.75 204 VAL A C 1
ATOM 1599 O O . VAL A 1 204 ? 13.950 2.374 -6.333 1.00 94.75 204 VAL A O 1
ATOM 1602 N N . LEU A 1 205 ? 11.802 2.551 -7.007 1.00 94.50 205 LEU A N 1
ATOM 1603 C CA . LEU A 1 205 ? 12.077 2.985 -8.375 1.00 94.50 205 LEU A CA 1
ATOM 1604 C C . LEU A 1 205 ? 12.674 4.402 -8.435 1.00 94.50 205 LEU A C 1
ATOM 1606 O O . LEU A 1 205 ? 13.627 4.629 -9.173 1.00 94.50 205 LEU A O 1
ATOM 1610 N N . ILE A 1 206 ? 12.200 5.332 -7.603 1.00 93.12 206 ILE A N 1
ATOM 1611 C CA . ILE A 1 206 ? 12.746 6.698 -7.487 1.00 93.12 206 ILE A CA 1
ATOM 1612 C C . ILE A 1 206 ? 14.215 6.683 -7.071 1.00 93.12 206 ILE A C 1
ATOM 1614 O O . ILE A 1 206 ? 15.002 7.488 -7.562 1.00 93.12 206 ILE A O 1
ATOM 1618 N N . ASN A 1 207 ? 14.585 5.745 -6.198 1.00 88.12 207 ASN A N 1
ATOM 1619 C CA . ASN A 1 207 ? 15.952 5.586 -5.708 1.00 88.12 207 ASN A CA 1
ATOM 1620 C C . ASN A 1 207 ? 16.882 4.860 -6.700 1.00 88.12 207 ASN A C 1
ATOM 1622 O O . ASN A 1 207 ? 18.052 4.622 -6.383 1.00 88.12 207 ASN A O 1
ATOM 1626 N N . GLN A 1 208 ? 16.400 4.500 -7.894 1.00 84.88 208 GLN A N 1
ATOM 1627 C CA . GLN A 1 208 ? 17.274 4.055 -8.977 1.00 84.88 208 GLN A CA 1
ATOM 1628 C C . GLN A 1 208 ? 18.036 5.255 -9.555 1.00 84.88 208 GLN A C 1
ATOM 1630 O O . GLN A 1 208 ? 17.517 6.361 -9.630 1.00 84.88 208 GLN A O 1
ATOM 1635 N N . GLN A 1 209 ? 19.261 5.045 -10.044 1.00 77.62 209 GLN A N 1
ATOM 1636 C CA . GLN A 1 209 ? 20.045 6.104 -10.710 1.00 77.62 209 GLN A CA 1
ATOM 1637 C 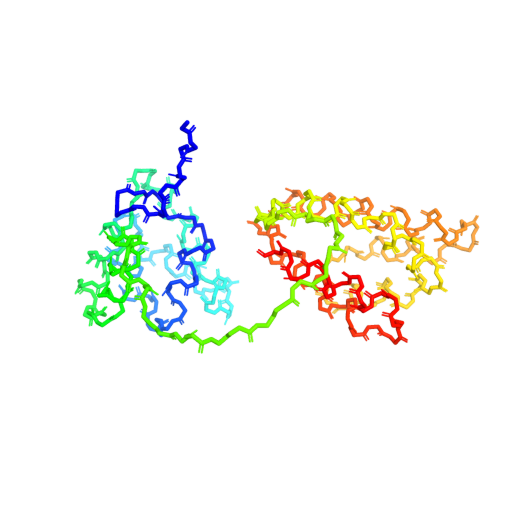C . GLN A 1 209 ? 19.580 6.385 -12.157 1.00 77.62 209 GLN A C 1
ATOM 1639 O O . GLN A 1 209 ? 20.326 6.948 -12.955 1.00 77.62 209 GLN A O 1
ATOM 1644 N N . HIS A 1 210 ? 18.355 5.990 -12.511 1.00 85.44 210 HIS A N 1
ATOM 1645 C CA . HIS A 1 210 ? 17.786 6.148 -13.846 1.00 85.44 210 HIS A CA 1
ATOM 1646 C C . HIS A 1 210 ? 16.702 7.218 -13.836 1.00 85.44 210 HIS A C 1
ATOM 1648 O O . HIS A 1 210 ? 15.575 6.959 -13.419 1.00 85.44 210 HIS A O 1
ATOM 1654 N N . ARG A 1 211 ? 17.031 8.395 -14.384 1.00 89.94 211 ARG A N 1
ATOM 1655 C CA . ARG A 1 211 ? 16.128 9.554 -14.445 1.00 89.94 211 ARG A CA 1
ATOM 1656 C C . ARG A 1 211 ? 14.745 9.201 -14.998 1.00 89.94 211 ARG A C 1
ATOM 1658 O O . ARG A 1 211 ? 13.749 9.559 -14.390 1.00 89.94 211 ARG A O 1
ATOM 1665 N N . THR A 1 212 ? 14.676 8.449 -16.097 1.00 92.38 212 THR A N 1
ATOM 1666 C CA . THR A 1 212 ? 13.395 8.058 -16.706 1.00 92.38 212 THR A CA 1
ATOM 1667 C C . THR A 1 212 ? 12.531 7.219 -15.760 1.00 92.38 212 THR A C 1
ATOM 1669 O O . THR A 1 212 ? 11.335 7.466 -15.654 1.00 92.38 212 THR A O 1
ATOM 1672 N N . ILE A 1 213 ? 13.127 6.268 -15.026 1.00 93.19 213 ILE A N 1
ATOM 1673 C CA . ILE A 1 213 ? 12.410 5.458 -14.026 1.00 93.19 213 ILE A CA 1
ATOM 1674 C C . ILE A 1 213 ? 11.906 6.358 -12.890 1.00 93.19 213 ILE A C 1
ATOM 1676 O O . ILE A 1 213 ? 10.747 6.246 -12.490 1.00 93.19 213 ILE A O 1
ATOM 1680 N N . THR A 1 214 ? 12.749 7.274 -12.406 1.00 93.31 214 THR A N 1
ATOM 1681 C CA . THR A 1 214 ? 12.397 8.242 -11.360 1.00 93.31 214 THR A CA 1
ATOM 1682 C C . THR A 1 214 ? 11.239 9.148 -11.779 1.00 93.31 214 THR A C 1
ATOM 1684 O O . THR A 1 214 ? 10.292 9.321 -11.009 1.00 93.31 214 THR A O 1
ATOM 1687 N N . ASP A 1 215 ? 11.274 9.685 -12.999 1.00 92.56 215 ASP A N 1
ATOM 1688 C CA . ASP A 1 215 ? 10.239 10.577 -13.529 1.00 92.56 215 ASP A CA 1
ATOM 1689 C C . ASP A 1 215 ? 8.891 9.841 -13.656 1.00 92.56 215 ASP A C 1
ATOM 1691 O O . ASP A 1 215 ? 7.854 10.358 -13.233 1.00 92.56 215 ASP A O 1
ATOM 1695 N N . ILE A 1 216 ? 8.898 8.597 -14.157 1.00 94.19 216 ILE A N 1
ATOM 1696 C CA . ILE A 1 216 ? 7.683 7.770 -14.259 1.00 94.19 216 ILE A CA 1
ATOM 1697 C C . ILE A 1 216 ? 7.137 7.424 -12.868 1.00 94.19 216 ILE A C 1
ATOM 1699 O O . ILE A 1 216 ? 5.945 7.592 -12.614 1.00 94.19 216 ILE A O 1
ATOM 1703 N N . ALA A 1 217 ?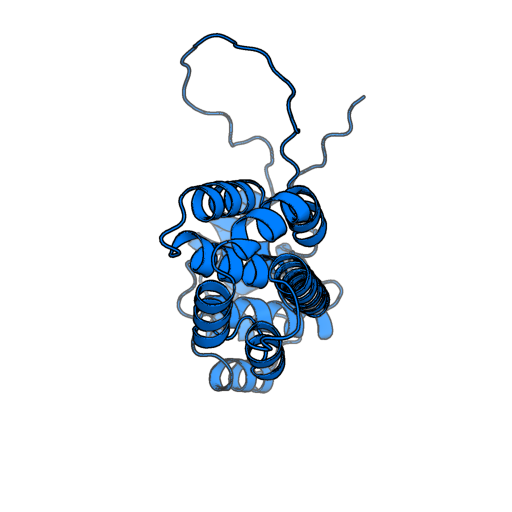 7.993 6.980 -11.944 1.00 94.44 217 ALA A N 1
ATOM 1704 C CA . ALA A 1 217 ? 7.578 6.623 -10.590 1.00 94.44 217 ALA A CA 1
ATOM 1705 C C . ALA A 1 217 ? 7.010 7.827 -9.818 1.00 94.44 217 ALA A C 1
ATOM 1707 O O . ALA A 1 217 ? 6.024 7.679 -9.098 1.00 94.44 217 ALA A O 1
ATOM 1708 N N . THR A 1 218 ? 7.571 9.022 -10.019 1.00 92.69 218 THR A N 1
ATOM 1709 C C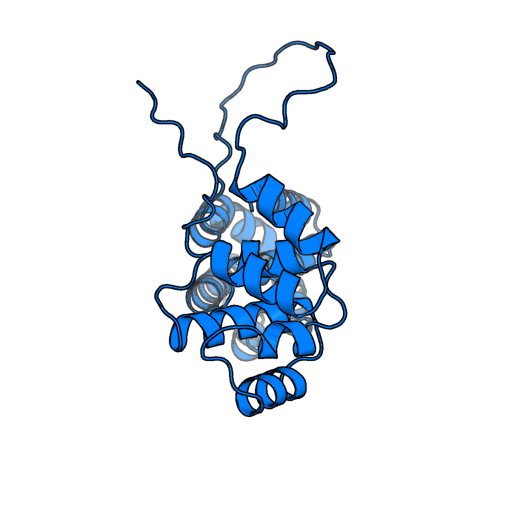A . THR A 1 218 ? 7.037 10.276 -9.462 1.00 92.69 218 THR A CA 1
ATOM 1710 C C . THR A 1 218 ? 5.676 10.617 -10.070 1.00 92.69 218 THR A C 1
ATOM 1712 O O . THR A 1 218 ? 4.757 10.999 -9.349 1.00 92.69 218 THR A O 1
ATOM 1715 N N . SER A 1 219 ? 5.510 10.422 -11.384 1.00 93.31 219 SER A N 1
ATOM 1716 C CA . SER A 1 219 ? 4.223 10.623 -12.059 1.00 93.31 219 SER A CA 1
ATOM 1717 C C . SER A 1 219 ? 3.130 9.696 -11.520 1.00 93.31 219 SER A C 1
ATOM 1719 O O . SER A 1 219 ? 2.001 10.146 -11.342 1.00 93.31 219 SER A O 1
ATOM 1721 N N . ILE A 1 220 ? 3.464 8.438 -11.214 1.00 93.38 220 ILE A N 1
ATOM 1722 C CA . ILE A 1 220 ? 2.543 7.487 -10.574 1.00 93.38 220 ILE A CA 1
ATOM 1723 C C . ILE A 1 220 ? 2.160 7.969 -9.171 1.00 93.38 220 ILE A C 1
ATOM 1725 O O . ILE A 1 220 ? 0.975 8.017 -8.862 1.00 93.38 220 ILE A O 1
ATOM 1729 N N . LEU A 1 221 ? 3.130 8.379 -8.344 1.00 90.56 221 LEU A N 1
ATOM 1730 C CA . LEU A 1 221 ? 2.854 8.883 -6.991 1.00 90.56 221 LEU A CA 1
ATOM 1731 C C . LEU A 1 221 ? 1.965 10.128 -6.979 1.00 90.56 221 LEU A C 1
ATOM 1733 O O . LEU A 1 221 ? 1.195 10.300 -6.047 1.00 90.56 221 LEU A O 1
ATOM 1737 N N . HIS A 1 222 ? 2.071 10.997 -7.985 1.00 88.94 222 HIS A N 1
ATOM 1738 C CA . HIS A 1 222 ? 1.199 12.169 -8.103 1.00 88.94 222 HIS A CA 1
ATOM 1739 C C . HIS A 1 222 ? -0.241 11.824 -8.513 1.00 88.94 222 HIS A C 1
ATOM 1741 O O . HIS A 1 222 ? -1.124 12.662 -8.351 1.00 88.94 222 HIS A O 1
ATOM 1747 N N . GLN A 1 223 ? -0.467 10.642 -9.096 1.00 84.94 223 GLN A N 1
ATOM 1748 C CA . GLN A 1 223 ? -1.789 10.186 -9.541 1.00 84.94 223 GLN A CA 1
ATOM 1749 C C . GLN A 1 223 ? -2.525 9.347 -8.487 1.00 84.94 223 GLN A C 1
ATOM 1751 O O . GLN A 1 223 ? -3.735 9.169 -8.613 1.00 84.94 223 GLN A O 1
ATOM 1756 N N . LEU A 1 224 ? -1.806 8.827 -7.487 1.00 83.56 224 LEU A N 1
ATOM 1757 C CA . LEU A 1 224 ? -2.372 8.148 -6.316 1.00 83.56 224 LEU A CA 1
ATOM 1758 C C . LEU A 1 224 ? -2.926 9.171 -5.317 1.00 83.56 224 LEU A C 1
ATOM 1760 O O . LEU A 1 224 ? -4.067 8.964 -4.850 1.00 83.56 224 LEU A O 1
#

pLDDT: mean 83.65, std 17.02, range [30.08, 97.19]

Secondary structure (DSSP, 8-state):
-----PPPPTTSPPPHHHHHHHTTT-S-HHHHHHHSTT--HHHHHHHHHH-S-HHHHHHHHHHHHHHH-TT--HHHHHHHHHHTT-HHHHHHHHHHHH-SSTT--------------PPP-----HHHHHHHHHHHHHHHHHTTHHHHHHHHHHTSSS-HHHHHHTT-TTS-HHHHHHHHHHHHHHHHHH-S-HHHHHHHHHHHHHTSS-HHHHHHHHHHHHH-

Organism: Amphimedon queenslandica (NCBI:txid400682)

Sequence (224 aa):
DVELNPGPMIDDQPSCLLFAKSLKPLVDWKSFANCLCGITKSDVNIIDKKKRNAHLMKMVLHKRWLQVNPTASWRDVINALKQCKENELARTIEDKVTDPTVGRSTNDYMEVSTSNASPGPITGNPKDILRTHSVKLVDSISIDIPRTAYALYAKEPIPQQTKQEMLVPAVDNFTKAANLMNVIEKQLESSLNSEQYLIDICHVLINQQHRTITDIATSILHQL

Foldseek 3Di:
DPPDPQAAAQQDQDDLQNQLVLCVVPPCVLQLLVQQPQRDPVNSVVLVVPDDDSSVSRSSSSVNSCVRPVSDGNNRSLRSCVVSVVNVSSVVSCCRNHDPPPPPDDDDDDDDDDDDDDPDLCLDDLLVLCVVCLVLQLVQCLVPVLLLLVLCVVLPLADPVLNVLCVDPVDRSSVSSNVVSVRSSVSLVVDPHNPVSLLSSLVSQLPDPRPSSVVSSVVSVSSD